Protein AF-A0A1V6QZK0-F1 (afdb_monomer_lite)

Radius of gyration: 21.38 Å; chains: 1; bounding box: 65×69×54 Å

Structure (mmCIF, N/CA/C/O backbone):
data_AF-A0A1V6QZK0-F1
#
_entry.id   AF-A0A1V6QZK0-F1
#
loop_
_atom_site.group_PDB
_atom_site.id
_atom_site.type_symbol
_atom_site.label_atom_id
_atom_site.label_alt_id
_atom_site.label_comp_id
_atom_site.label_asym_id
_atom_site.label_entity_id
_atom_site.label_seq_id
_atom_site.pdbx_PDB_ins_code
_atom_site.Cartn_x
_atom_site.Cartn_y
_atom_site.Cartn_z
_atom_site.occupancy
_atom_site.B_iso_or_equiv
_atom_site.auth_seq_id
_atom_site.auth_comp_id
_atom_site.auth_asym_id
_atom_site.auth_atom_id
_atom_site.pdbx_PDB_model_num
ATOM 1 N N . MET A 1 1 ? 32.097 -56.728 11.655 1.00 42.22 1 MET A N 1
ATOM 2 C CA . MET A 1 1 ? 32.071 -55.629 12.641 1.00 42.22 1 MET A CA 1
ATOM 3 C C . MET A 1 1 ? 31.645 -54.367 11.917 1.00 42.22 1 MET A C 1
ATOM 5 O O . MET A 1 1 ? 32.367 -53.882 11.059 1.00 42.22 1 MET A O 1
ATOM 9 N N . SER A 1 2 ? 30.411 -53.952 12.183 1.00 38.97 2 SER A N 1
ATOM 10 C CA . SER A 1 2 ? 29.722 -52.790 11.616 1.00 38.97 2 SER A CA 1
ATOM 11 C C . SER A 1 2 ? 30.143 -51.494 12.316 1.00 38.97 2 SER A C 1
ATOM 13 O O . SER A 1 2 ? 30.467 -51.553 13.497 1.00 38.97 2 SER A O 1
ATOM 15 N N . ASN A 1 3 ? 30.100 -50.359 11.603 1.00 33.59 3 ASN A N 1
ATOM 16 C CA . ASN A 1 3 ? 29.801 -48.986 12.076 1.00 33.59 3 ASN A CA 1
ATOM 17 C C . ASN A 1 3 ? 30.002 -48.042 10.870 1.00 33.59 3 ASN A C 1
ATOM 19 O O . ASN A 1 3 ? 31.124 -47.876 10.413 1.00 33.59 3 ASN A O 1
ATOM 23 N N . ASN A 1 4 ? 28.990 -47.558 10.145 1.00 39.47 4 ASN A N 1
ATOM 24 C CA . ASN A 1 4 ? 27.862 -46.686 10.502 1.00 39.47 4 ASN A CA 1
ATOM 25 C C . ASN A 1 4 ? 28.303 -45.308 11.046 1.00 39.47 4 ASN A C 1
ATOM 27 O O . ASN A 1 4 ? 28.584 -45.161 12.232 1.00 39.47 4 ASN A O 1
ATOM 31 N N . ARG A 1 5 ? 28.320 -44.287 10.174 1.00 41.34 5 ARG A N 1
ATOM 32 C CA . ARG A 1 5 ? 28.234 -42.863 10.546 1.00 41.34 5 ARG A CA 1
ATOM 33 C C . ARG A 1 5 ? 27.216 -42.162 9.644 1.00 41.34 5 ARG A C 1
ATOM 35 O O . ARG A 1 5 ? 27.503 -41.823 8.502 1.00 41.34 5 ARG A O 1
ATOM 42 N N . ARG A 1 6 ? 26.015 -41.987 10.200 1.00 43.03 6 ARG A N 1
ATOM 43 C CA . ARG A 1 6 ? 25.046 -40.930 9.874 1.00 43.03 6 ARG A CA 1
ATOM 44 C C . ARG A 1 6 ? 25.284 -39.739 10.813 1.00 43.03 6 ARG A C 1
ATOM 46 O O . ARG A 1 6 ? 25.754 -39.942 11.928 1.00 43.03 6 ARG A O 1
ATOM 53 N N . GLY A 1 7 ? 24.840 -38.557 10.388 1.00 34.81 7 GLY A N 1
ATOM 54 C CA . GLY A 1 7 ? 24.692 -37.336 11.196 1.00 34.81 7 GLY A CA 1
ATOM 55 C C . GLY A 1 7 ? 25.379 -36.160 10.496 1.00 34.81 7 GLY A C 1
ATOM 56 O O . GLY A 1 7 ? 26.532 -36.298 10.120 1.00 34.81 7 GLY A O 1
ATOM 57 N N . HIS A 1 8 ? 24.768 -35.011 10.224 1.00 35.50 8 HIS A N 1
ATOM 58 C CA . HIS A 1 8 ? 23.502 -34.434 10.664 1.00 35.50 8 HIS A CA 1
ATOM 59 C C . HIS A 1 8 ? 22.982 -33.499 9.556 1.00 35.50 8 HIS A C 1
ATOM 61 O O . HIS A 1 8 ? 23.737 -32.686 9.036 1.00 35.50 8 HIS A O 1
ATOM 67 N N . ASN A 1 9 ? 21.693 -33.609 9.219 1.00 35.38 9 ASN A N 1
ATOM 68 C CA . ASN A 1 9 ? 20.945 -32.550 8.543 1.00 35.38 9 ASN A CA 1
ATOM 69 C C . ASN A 1 9 ? 20.440 -31.602 9.635 1.00 35.38 9 ASN A C 1
ATOM 71 O O . ASN A 1 9 ? 19.549 -31.974 10.400 1.00 35.38 9 ASN A O 1
ATOM 75 N N . GLU A 1 10 ? 20.998 -30.398 9.715 1.00 34.03 10 GLU A N 1
ATOM 76 C CA . GLU A 1 10 ? 20.413 -29.302 10.486 1.00 34.03 10 GLU A CA 1
ATOM 77 C C . GLU A 1 10 ? 19.275 -28.683 9.669 1.00 34.03 10 GLU A C 1
ATOM 79 O O . GLU A 1 10 ? 19.440 -27.719 8.925 1.00 34.03 10 GLU A O 1
ATOM 84 N N . GLY A 1 11 ? 18.089 -29.281 9.786 1.00 34.50 11 GLY A N 1
ATOM 85 C CA . GLY A 1 11 ? 16.839 -28.609 9.458 1.00 34.50 11 GLY A CA 1
ATOM 86 C C . GLY A 1 11 ? 16.542 -27.582 10.543 1.00 34.50 11 GLY A C 1
ATOM 87 O O . GLY A 1 11 ? 15.866 -27.899 11.517 1.00 34.50 11 GLY A O 1
ATOM 88 N N . GLY A 1 12 ? 17.080 -26.372 10.394 1.00 30.64 12 GLY A N 1
ATOM 89 C CA . GLY A 1 12 ? 16.714 -25.235 11.231 1.00 30.64 12 GLY A CA 1
ATOM 90 C C . GLY A 1 12 ? 15.233 -24.914 11.045 1.00 30.64 12 GLY A C 1
ATOM 91 O O . GLY A 1 12 ? 14.830 -24.354 10.027 1.00 30.64 12 GLY A O 1
ATOM 92 N N . THR A 1 13 ? 14.413 -25.290 12.021 1.00 32.66 13 THR A N 1
ATOM 93 C CA . THR A 1 13 ? 13.029 -24.831 12.148 1.00 32.66 13 THR A CA 1
ATOM 94 C C . THR A 1 13 ? 13.018 -23.313 12.257 1.00 32.66 13 THR A C 1
ATOM 96 O O . THR A 1 13 ? 13.658 -22.738 13.139 1.00 32.66 13 THR A O 1
ATOM 99 N N . VAL A 1 14 ? 12.320 -22.658 11.330 1.00 37.31 14 VAL A N 1
ATOM 100 C CA . VAL A 1 14 ? 12.284 -21.200 11.259 1.00 37.31 14 VAL A CA 1
ATOM 101 C C . VAL A 1 14 ? 11.390 -20.652 12.391 1.00 37.31 14 VAL A C 1
ATOM 103 O O . VAL A 1 14 ? 10.269 -21.140 12.529 1.00 37.31 14 VAL A O 1
ATOM 106 N N . PRO A 1 15 ? 11.815 -19.647 13.186 1.00 37.94 15 PRO A N 1
ATOM 107 C CA . PRO A 1 15 ? 11.135 -19.237 14.431 1.00 37.94 15 PRO A CA 1
ATOM 108 C C . PRO A 1 15 ? 9.719 -18.634 14.313 1.00 37.94 15 PRO A C 1
ATOM 110 O O . PRO A 1 15 ? 9.190 -18.148 15.306 1.00 37.94 15 PRO A O 1
ATOM 113 N N . TRP A 1 16 ? 9.111 -18.585 13.125 1.00 48.72 16 TRP A N 1
ATOM 114 C CA . TRP A 1 16 ? 7.869 -17.839 12.866 1.00 48.72 16 TRP A CA 1
ATOM 115 C C . TRP A 1 16 ? 6.613 -18.702 12.712 1.00 48.72 16 TRP A C 1
ATOM 117 O O . TRP A 1 16 ? 5.530 -18.149 12.534 1.00 48.72 16 TRP A O 1
ATOM 127 N N . ALA A 1 17 ? 6.725 -20.033 12.775 1.00 34.91 17 ALA A N 1
ATOM 128 C CA . ALA A 1 17 ? 5.563 -20.922 12.680 1.00 34.91 17 ALA A CA 1
ATOM 129 C C . ALA A 1 17 ? 4.608 -20.804 13.889 1.00 34.91 17 ALA A C 1
ATOM 131 O O . ALA A 1 17 ? 3.426 -21.109 13.759 1.00 34.91 17 ALA A O 1
ATOM 132 N N . ASP A 1 18 ? 5.090 -20.271 15.015 1.00 37.34 18 ASP A N 1
ATOM 133 C CA . ASP A 1 18 ? 4.369 -20.248 16.288 1.00 37.34 18 ASP A CA 1
ATOM 134 C C . ASP A 1 18 ? 4.098 -18.818 16.772 1.00 37.34 18 ASP A C 1
ATOM 136 O O . ASP A 1 18 ? 4.479 -18.445 17.881 1.00 37.34 18 ASP A O 1
ATOM 140 N N . ASN A 1 19 ? 3.425 -17.990 15.966 1.00 39.50 19 ASN A N 1
ATOM 141 C CA . ASN A 1 19 ? 2.777 -16.788 16.503 1.00 39.50 19 ASN A CA 1
ATOM 142 C C . ASN A 1 19 ? 1.272 -17.066 16.712 1.00 39.50 19 ASN A C 1
ATOM 144 O O . ASN A 1 19 ? 0.461 -16.736 15.843 1.00 39.50 19 ASN A O 1
ATOM 148 N N . PRO A 1 20 ? 0.866 -17.695 17.837 1.00 35.66 20 PRO A N 1
ATOM 149 C CA . PRO A 1 20 ? -0.499 -18.180 18.081 1.00 35.66 20 PRO A CA 1
ATOM 150 C C . PRO A 1 20 ? -1.545 -17.069 18.297 1.00 35.66 20 PRO A C 1
ATOM 152 O O . PRO A 1 20 ? -2.678 -17.349 18.676 1.00 35.66 20 PRO A O 1
ATOM 155 N N . LEU A 1 21 ? -1.195 -15.795 18.091 1.00 40.56 21 LEU A N 1
ATOM 156 C CA . LEU A 1 21 ? -2.037 -14.656 18.469 1.00 40.56 21 LEU A CA 1
ATOM 157 C C . LEU A 1 21 ? -3.035 -14.205 17.396 1.00 40.56 21 LEU A C 1
ATOM 159 O O . LEU A 1 21 ? -3.945 -13.422 17.708 1.00 40.56 21 LEU A O 1
ATOM 163 N N . ARG A 1 22 ? -2.909 -14.680 16.152 1.00 49.03 22 ARG A N 1
ATOM 164 C CA . ARG A 1 22 ? -3.809 -14.267 15.071 1.00 49.03 22 ARG A CA 1
ATOM 165 C C . ARG A 1 22 ? -4.982 -15.220 14.925 1.00 49.03 22 ARG A C 1
ATOM 167 O O . ARG A 1 22 ? -4.803 -16.380 14.578 1.00 49.03 22 ARG A O 1
ATOM 174 N N . ASP A 1 23 ? -6.180 -14.699 15.169 1.00 48.59 23 ASP A N 1
ATOM 175 C CA . ASP A 1 23 ? -7.418 -15.430 14.929 1.00 48.59 23 ASP A CA 1
ATOM 176 C C . ASP A 1 23 ? -7.604 -15.597 13.411 1.00 48.59 23 ASP A C 1
ATOM 178 O O . ASP A 1 23 ? -7.775 -14.586 12.709 1.00 48.59 23 ASP A O 1
ATOM 182 N N . PRO A 1 24 ? -7.564 -16.827 12.865 1.00 43.16 24 PRO A N 1
ATOM 183 C CA . PRO A 1 24 ? -7.714 -17.045 11.428 1.00 43.16 24 PRO A CA 1
ATOM 184 C C . PRO A 1 24 ? -9.068 -16.540 10.898 1.00 43.16 24 PRO A C 1
ATOM 186 O O . PRO A 1 24 ? -9.181 -16.251 9.711 1.00 43.16 24 PRO A O 1
ATOM 189 N N . GLY A 1 25 ? -10.069 -16.356 11.771 1.00 44.50 25 GLY A N 1
ATOM 190 C CA . GLY A 1 25 ? -11.389 -15.821 11.423 1.00 44.50 25 GLY A CA 1
ATOM 191 C C . GLY A 1 25 ? -11.459 -14.313 11.139 1.00 44.50 25 GLY A C 1
ATOM 192 O O . GLY A 1 25 ? -12.492 -13.854 10.663 1.00 44.50 25 GLY A O 1
ATOM 193 N N . THR A 1 26 ? -10.401 -13.536 11.410 1.00 49.78 26 THR A N 1
ATOM 194 C CA . THR A 1 26 ? -10.410 -12.059 11.246 1.00 49.78 26 THR A CA 1
ATOM 195 C C . THR A 1 26 ? -9.555 -11.522 10.095 1.00 49.78 26 THR A C 1
ATOM 197 O O . THR A 1 26 ? -9.623 -10.334 9.792 1.00 49.78 26 THR A O 1
ATOM 200 N N . ALA A 1 27 ? -8.753 -12.358 9.430 1.00 52.25 27 ALA A N 1
ATOM 201 C CA . ALA A 1 27 ? -7.899 -11.895 8.337 1.00 52.25 27 ALA A CA 1
ATOM 202 C C . ALA A 1 27 ? -8.704 -11.742 7.036 1.00 52.25 27 ALA A C 1
ATOM 204 O O . ALA A 1 27 ? -9.397 -12.673 6.620 1.00 52.25 27 ALA A O 1
ATOM 205 N N . LEU A 1 28 ? -8.575 -10.597 6.353 1.00 56.03 28 LEU A N 1
ATOM 206 C CA . LEU A 1 28 ? -9.094 -10.463 4.992 1.00 56.03 28 LEU A CA 1
ATOM 207 C C . LEU A 1 28 ? -8.464 -11.537 4.098 1.00 56.03 28 LEU A C 1
ATOM 209 O O . LEU A 1 28 ? -7.246 -11.727 4.085 1.00 56.03 28 LEU A O 1
ATOM 213 N N . SER A 1 29 ? -9.305 -12.236 3.341 1.00 58.78 29 SER A N 1
ATOM 214 C CA . SER A 1 29 ? -8.856 -13.068 2.232 1.00 58.78 29 SER A CA 1
ATOM 215 C C . SER A 1 29 ? -8.784 -12.211 0.975 1.00 58.78 29 SER A C 1
ATOM 217 O O . SER A 1 29 ? -9.693 -11.434 0.672 1.00 58.78 29 SER A O 1
ATOM 219 N N . PHE A 1 30 ? -7.685 -12.340 0.239 1.00 59.06 30 PHE A N 1
ATOM 220 C CA . PHE A 1 30 ? -7.527 -11.677 -1.047 1.00 59.06 30 PHE A CA 1
ATOM 221 C C . PHE A 1 30 ? -7.641 -12.729 -2.148 1.00 59.06 30 PHE A C 1
ATOM 223 O O . PHE A 1 30 ? -6.972 -13.766 -2.076 1.00 59.06 30 PHE A O 1
ATOM 230 N N . PRO A 1 31 ? -8.458 -12.495 -3.187 1.00 61.91 31 PRO A N 1
ATOM 231 C CA . PRO A 1 31 ? -8.344 -13.253 -4.424 1.00 61.91 31 PRO A CA 1
ATOM 232 C C . PRO A 1 31 ? -6.901 -13.191 -4.932 1.00 61.91 31 PRO A C 1
ATOM 234 O O . PRO A 1 31 ? -6.282 -12.128 -4.886 1.00 61.91 31 PRO A O 1
ATOM 237 N N . VAL A 1 32 ? -6.355 -14.297 -5.447 1.00 62.78 32 VAL A N 1
ATOM 238 C CA . VAL A 1 32 ? -4.973 -14.305 -5.979 1.00 62.78 32 VAL A CA 1
ATOM 239 C C . VAL A 1 32 ? -4.794 -13.299 -7.114 1.00 62.78 32 VAL A C 1
ATOM 241 O O . VAL A 1 32 ? -3.739 -12.681 -7.238 1.00 62.78 32 VAL A O 1
ATOM 244 N N . SER A 1 33 ? -5.857 -13.044 -7.879 1.00 58.59 33 SER A N 1
ATOM 245 C CA . SER A 1 33 ? -5.899 -11.982 -8.886 1.00 58.59 33 SER A CA 1
ATOM 246 C C . SER A 1 33 ? -5.613 -10.589 -8.315 1.00 58.59 33 SER A C 1
ATOM 248 O O . SER A 1 33 ? -5.062 -9.758 -9.023 1.00 58.59 33 SER A O 1
ATOM 250 N N . HIS A 1 34 ? -5.924 -10.334 -7.041 1.00 68.06 34 HIS A N 1
ATOM 251 C CA . HIS A 1 34 ? -5.694 -9.045 -6.380 1.00 68.06 34 HIS A CA 1
ATOM 252 C C . HIS A 1 34 ? -4.279 -8.913 -5.798 1.00 68.06 34 HIS A C 1
ATOM 254 O O . HIS A 1 34 ? -3.886 -7.826 -5.381 1.00 68.06 34 HIS A O 1
ATOM 260 N N . LEU A 1 35 ? -3.489 -9.993 -5.788 1.00 75.62 35 LEU A N 1
ATOM 261 C CA . LEU A 1 35 ? -2.080 -9.948 -5.379 1.00 75.62 35 LEU A CA 1
ATOM 262 C C . LEU A 1 35 ? -1.184 -9.328 -6.456 1.00 75.62 35 LEU A C 1
ATOM 264 O O . LEU A 1 35 ? -0.047 -8.943 -6.182 1.00 75.62 35 LEU A O 1
ATOM 268 N N . ARG A 1 36 ? -1.687 -9.232 -7.690 1.00 82.06 36 ARG A N 1
ATOM 269 C CA . ARG A 1 36 ? -0.995 -8.607 -8.813 1.00 82.06 36 ARG A CA 1
ATOM 270 C C . ARG A 1 36 ? -1.785 -7.400 -9.284 1.00 82.06 36 ARG A C 1
ATOM 272 O O . ARG A 1 36 ? -2.779 -7.523 -9.993 1.00 82.06 36 ARG A O 1
ATOM 279 N N . PHE A 1 37 ? -1.312 -6.224 -8.898 1.00 90.06 37 PHE A N 1
ATOM 280 C CA . PHE A 1 37 ? -1.839 -4.960 -9.386 1.00 90.06 37 PHE A CA 1
ATOM 281 C C . PHE A 1 37 ? -0.763 -4.155 -10.102 1.00 90.06 37 PHE A C 1
ATOM 283 O O . PHE A 1 37 ? 0.426 -4.292 -9.820 1.00 90.06 37 PHE A O 1
ATOM 290 N N . CYS A 1 38 ? -1.188 -3.306 -11.032 1.00 93.00 38 CYS A N 1
ATOM 291 C CA . CYS A 1 38 ? -0.314 -2.329 -11.661 1.00 93.00 38 CYS A CA 1
ATOM 292 C C . CYS A 1 38 ? -0.361 -0.997 -10.898 1.00 93.00 38 CYS A C 1
ATOM 294 O O . CYS A 1 38 ? -1.319 -0.695 -10.179 1.00 93.00 38 CYS A O 1
ATOM 296 N N . LEU A 1 39 ? 0.670 -0.176 -11.084 1.00 94.94 39 LEU A N 1
ATOM 297 C CA . LEU A 1 39 ? 0.772 1.139 -10.463 1.00 94.94 39 LEU A CA 1
ATOM 298 C C . LEU A 1 39 ? -0.362 2.077 -10.919 1.00 94.94 39 LEU A C 1
ATOM 300 O O . LEU A 1 39 ? -0.887 2.845 -10.114 1.00 94.94 39 LEU A O 1
ATOM 304 N N . THR A 1 40 ? -0.786 1.977 -12.184 1.00 94.94 40 THR A N 1
ATOM 305 C CA . THR A 1 40 ? -1.913 2.756 -12.725 1.00 94.94 40 THR A CA 1
ATOM 306 C C . THR A 1 40 ? -3.206 2.475 -11.952 1.00 94.94 40 THR A C 1
ATOM 308 O O . THR A 1 40 ? -3.873 3.411 -11.519 1.00 94.94 40 THR A O 1
ATOM 311 N N . CYS A 1 41 ? -3.531 1.202 -11.697 1.00 95.00 41 CYS A N 1
ATOM 312 C CA . CYS A 1 41 ? -4.719 0.817 -10.933 1.00 95.00 41 CYS A CA 1
ATOM 313 C C . CYS A 1 41 ? -4.668 1.312 -9.488 1.00 95.00 41 CYS A C 1
ATOM 315 O O . CYS A 1 41 ? -5.694 1.760 -8.985 1.00 95.00 41 CYS A O 1
ATOM 317 N N . VAL A 1 42 ? -3.503 1.283 -8.827 1.00 95.19 42 VAL A N 1
ATOM 318 C CA . VAL A 1 42 ? -3.357 1.841 -7.469 1.00 95.19 42 VAL A CA 1
ATOM 319 C C . VAL A 1 42 ? -3.730 3.320 -7.468 1.00 95.19 42 VAL A C 1
ATOM 321 O O . VAL A 1 42 ? -4.592 3.726 -6.693 1.00 95.19 42 VAL A O 1
ATOM 324 N N . LYS A 1 43 ? -3.154 4.111 -8.381 1.00 96.19 43 LYS A N 1
ATOM 325 C CA . LYS A 1 43 ? -3.442 5.547 -8.500 1.00 96.19 43 LYS A CA 1
ATOM 326 C C . LYS A 1 43 ? -4.918 5.823 -8.766 1.00 96.19 43 LYS A C 1
ATOM 328 O O . LYS A 1 43 ? -5.515 6.646 -8.077 1.00 96.19 43 LYS A O 1
ATOM 333 N N . THR A 1 44 ? -5.520 5.109 -9.715 1.00 95.25 44 THR A N 1
ATOM 334 C CA . THR A 1 44 ? -6.948 5.257 -10.022 1.00 95.25 44 THR A CA 1
ATOM 335 C C . THR A 1 44 ? -7.817 4.890 -8.820 1.00 95.25 44 THR A C 1
ATOM 337 O O . THR A 1 44 ? -8.735 5.638 -8.488 1.00 95.25 44 THR A O 1
ATOM 340 N N . CYS A 1 45 ? -7.507 3.791 -8.122 1.00 94.31 45 CYS A N 1
ATOM 341 C CA . CYS A 1 45 ? -8.232 3.392 -6.916 1.00 94.31 45 CYS A CA 1
ATOM 342 C C . CYS A 1 45 ? -8.136 4.464 -5.826 1.00 94.31 45 CYS A C 1
ATOM 344 O O . CYS A 1 45 ? -9.158 4.770 -5.222 1.00 94.31 45 CYS A O 1
ATOM 346 N N . ILE A 1 46 ? -6.955 5.060 -5.595 1.00 94.50 46 ILE A N 1
ATOM 347 C CA . ILE A 1 46 ? -6.785 6.153 -4.621 1.00 94.50 46 ILE A CA 1
ATOM 348 C C . ILE A 1 46 ? -7.699 7.323 -4.982 1.00 94.50 46 ILE A C 1
ATOM 350 O O . ILE A 1 46 ? -8.470 7.757 -4.138 1.00 94.50 46 ILE A O 1
ATOM 354 N N . VAL A 1 47 ? -7.657 7.811 -6.228 1.00 93.81 47 VAL A N 1
ATOM 355 C CA . VAL A 1 47 ? -8.466 8.971 -6.646 1.00 93.81 47 VAL A CA 1
ATOM 3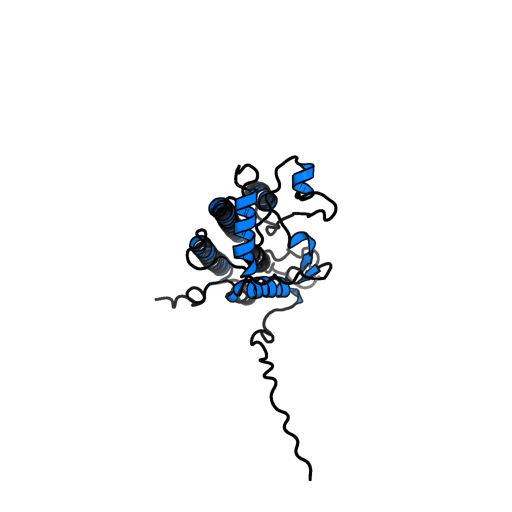56 C C . VAL A 1 47 ? -9.956 8.696 -6.445 1.00 93.81 47 VAL A C 1
ATOM 358 O O . VAL A 1 47 ? -10.640 9.487 -5.799 1.00 93.81 47 VAL A O 1
ATOM 361 N N . MET A 1 48 ? -10.447 7.558 -6.942 1.00 91.12 48 MET A N 1
ATOM 362 C CA . MET A 1 48 ? -11.859 7.183 -6.821 1.00 91.12 48 MET A CA 1
ATOM 363 C C . MET A 1 48 ? -12.284 7.007 -5.361 1.00 91.12 48 MET A C 1
ATOM 365 O O . MET A 1 48 ? -13.382 7.404 -4.975 1.00 91.12 48 MET A O 1
ATOM 369 N N . TRP A 1 49 ? -11.430 6.399 -4.539 1.00 90.75 49 TRP A N 1
ATOM 370 C CA . TRP A 1 49 ? -11.731 6.147 -3.136 1.00 90.75 49 TRP A CA 1
ATOM 371 C C . TRP A 1 49 ? -11.706 7.427 -2.302 1.00 90.75 49 TRP A C 1
ATOM 373 O O . TRP A 1 49 ? -12.622 7.641 -1.518 1.00 90.75 49 TRP A O 1
ATOM 383 N N . THR A 1 50 ? -10.731 8.309 -2.520 1.00 88.94 50 THR A N 1
ATOM 384 C CA . THR A 1 50 ? -10.654 9.616 -1.859 1.00 88.94 50 THR A CA 1
ATOM 385 C C . THR A 1 50 ? -11.849 10.497 -2.223 1.00 88.94 50 THR A C 1
ATOM 387 O O . THR A 1 50 ? -12.455 11.088 -1.334 1.00 88.94 50 THR A O 1
ATOM 390 N N . GLN A 1 51 ? -12.250 10.535 -3.501 1.00 89.12 51 GLN A N 1
ATOM 391 C CA . GLN A 1 51 ? -13.455 11.257 -3.934 1.00 89.12 51 GLN A CA 1
ATOM 392 C C . GLN A 1 51 ? -14.703 10.752 -3.200 1.00 89.12 51 GLN A C 1
ATOM 394 O O . GLN A 1 51 ? -15.406 11.531 -2.561 1.00 89.12 51 GLN A O 1
ATOM 399 N N . ARG A 1 52 ? -14.928 9.431 -3.194 1.00 84.31 52 ARG A N 1
ATOM 400 C CA . ARG A 1 52 ? -16.061 8.827 -2.475 1.00 84.31 52 ARG A CA 1
ATOM 401 C C . ARG A 1 52 ? -15.994 9.045 -0.967 1.00 84.31 52 ARG A C 1
ATOM 403 O O . ARG A 1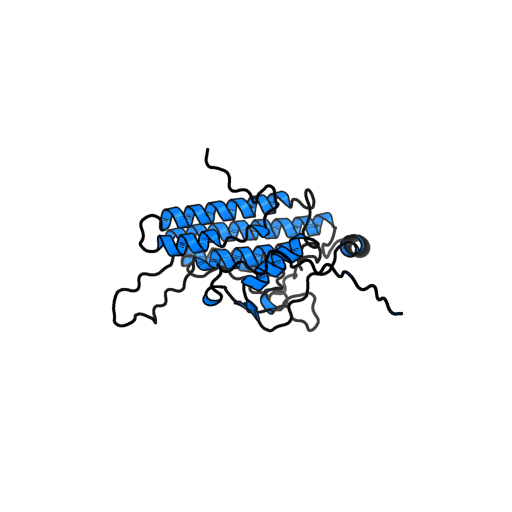 52 ? -17.039 9.211 -0.349 1.00 84.31 52 ARG A O 1
ATOM 410 N N . GLY A 1 53 ? -14.796 9.005 -0.386 1.00 81.19 53 GLY A N 1
ATOM 411 C CA . GLY A 1 53 ? -14.561 9.175 1.045 1.00 81.19 53 GLY A CA 1
ATOM 412 C C . GLY A 1 53 ? -14.924 10.573 1.537 1.00 81.19 53 GLY A C 1
ATOM 413 O O . GLY A 1 53 ? -15.546 10.692 2.589 1.00 81.19 53 GLY A O 1
ATOM 414 N N . TYR A 1 54 ? -14.625 11.613 0.755 1.00 78.12 54 TYR A N 1
ATOM 415 C CA . TYR A 1 54 ? -15.043 12.982 1.075 1.00 78.12 54 TYR A CA 1
ATOM 416 C C . TYR A 1 54 ? -16.549 13.207 0.908 1.00 78.12 54 TYR A C 1
ATOM 418 O O . TYR A 1 54 ? -17.129 14.006 1.636 1.00 78.12 54 TYR A O 1
ATOM 426 N N . GLU A 1 55 ? -17.193 12.489 -0.013 1.00 75.00 55 GLU A N 1
ATOM 427 C CA . GLU A 1 55 ? -18.638 12.601 -0.243 1.00 75.00 55 GLU A CA 1
ATOM 428 C C . GLU A 1 55 ? -19.472 11.804 0.771 1.00 75.00 55 GLU A C 1
ATOM 430 O O . GLU A 1 55 ? -20.511 12.276 1.224 1.00 75.00 55 GLU A O 1
ATOM 435 N N . ASN A 1 56 ? -19.033 10.593 1.127 1.00 72.44 56 ASN A N 1
ATOM 436 C CA . ASN A 1 56 ? -19.857 9.613 1.846 1.00 72.44 56 ASN A CA 1
ATOM 437 C C . ASN A 1 56 ? -19.257 9.163 3.187 1.00 72.44 56 ASN A C 1
ATOM 439 O O . ASN A 1 56 ? -19.819 8.292 3.850 1.00 72.44 56 ASN A O 1
ATOM 443 N N . GLY A 1 57 ? -18.111 9.722 3.585 1.00 68.88 57 GLY A N 1
ATOM 444 C CA . GLY A 1 57 ? -17.272 9.165 4.640 1.00 68.88 57 GLY A CA 1
ATOM 445 C C . GLY A 1 57 ? -16.529 7.927 4.135 1.00 68.88 57 GLY A C 1
ATOM 446 O O . GLY A 1 57 ? -17.014 7.175 3.288 1.00 68.88 57 GLY A O 1
ATOM 447 N N . PHE A 1 58 ? -15.325 7.680 4.641 1.00 83.56 58 PHE A N 1
ATOM 448 C CA . PHE A 1 58 ? -14.547 6.481 4.320 1.00 83.56 58 PHE A CA 1
ATOM 449 C C . PHE A 1 58 ? -15.170 5.235 4.979 1.00 83.56 58 PHE A C 1
ATOM 451 O O . PHE A 1 58 ? -14.557 4.602 5.826 1.00 83.56 58 PHE A O 1
ATOM 458 N N . LEU A 1 59 ? -16.409 4.879 4.628 1.00 82.75 59 LEU A N 1
ATOM 459 C CA . LEU A 1 59 ? -17.200 3.825 5.280 1.00 82.75 59 LEU A CA 1
ATOM 460 C C . LEU A 1 59 ? -16.779 2.407 4.877 1.00 82.75 59 LEU A C 1
ATOM 462 O O . LEU A 1 59 ? -17.175 1.435 5.512 1.00 82.75 59 LEU A O 1
ATOM 466 N N . SER A 1 60 ? -15.970 2.277 3.827 1.00 85.31 60 SER A N 1
ATOM 467 C CA . SER A 1 60 ? -15.444 0.997 3.354 1.00 85.31 60 SER A CA 1
ATOM 468 C C . SER A 1 60 ? -13.918 1.020 3.279 1.00 85.31 60 SER A C 1
ATOM 470 O O . SER A 1 60 ? -13.360 2.026 2.817 1.00 85.31 60 SER A O 1
ATOM 472 N N . PRO A 1 61 ? -13.243 -0.089 3.635 1.00 87.81 61 PRO A N 1
ATOM 473 C CA . PRO A 1 61 ? -11.792 -0.159 3.588 1.00 87.81 61 PRO A CA 1
ATOM 474 C C . PRO A 1 61 ? -11.297 -0.015 2.148 1.00 87.81 61 PRO A C 1
ATOM 476 O O . PRO A 1 61 ? -11.943 -0.480 1.203 1.00 87.81 61 PRO A O 1
ATOM 479 N N . PHE A 1 62 ? -10.131 0.610 1.986 1.00 90.88 62 PHE A N 1
ATOM 480 C CA . PHE A 1 62 ? -9.479 0.735 0.688 1.00 90.88 62 PHE A CA 1
ATOM 481 C C . PHE A 1 62 ? -9.151 -0.642 0.106 1.00 90.88 62 PHE A C 1
ATOM 483 O O . PHE A 1 62 ? -8.632 -1.522 0.797 1.00 90.88 62 PHE A O 1
ATOM 490 N N . LYS A 1 63 ? -9.426 -0.823 -1.186 1.00 89.31 63 LYS A N 1
ATOM 491 C CA . LYS A 1 63 ? -9.089 -2.037 -1.931 1.00 89.31 63 LYS A CA 1
ATOM 492 C C . LYS A 1 63 ? -8.537 -1.647 -3.290 1.00 89.31 63 LYS A C 1
ATOM 494 O O . LYS A 1 63 ? -9.155 -0.863 -4.005 1.00 89.31 63 LYS A O 1
ATOM 499 N N . VAL A 1 64 ? -7.405 -2.238 -3.658 1.00 89.12 64 VAL A N 1
ATOM 500 C CA . VAL A 1 64 ? -6.884 -2.128 -5.020 1.00 89.12 64 VAL A CA 1
ATOM 501 C C . VAL A 1 64 ? -7.618 -3.143 -5.887 1.00 89.12 64 VAL 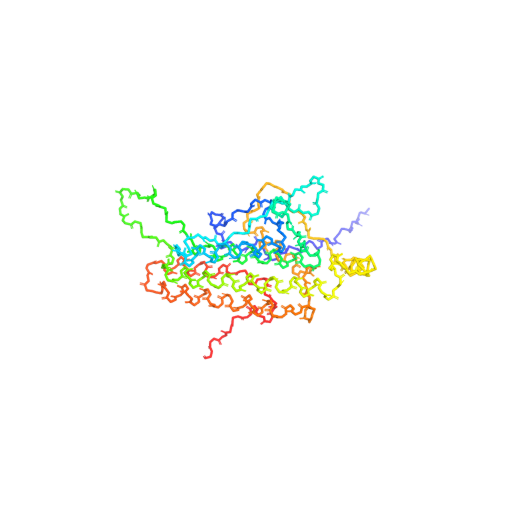A C 1
ATOM 503 O O . VAL A 1 64 ? -7.501 -4.349 -5.674 1.00 89.12 64 VAL A O 1
ATOM 506 N N . THR A 1 65 ? -8.381 -2.657 -6.860 1.00 87.25 65 THR A N 1
ATOM 507 C CA . THR A 1 65 ? -8.998 -3.492 -7.891 1.00 87.25 65 THR A CA 1
ATOM 508 C C . THR A 1 65 ? -8.124 -3.455 -9.134 1.00 87.25 65 THR A C 1
ATOM 510 O O . THR A 1 65 ? -7.949 -2.405 -9.751 1.00 87.25 65 THR A O 1
ATOM 513 N N . CYS A 1 66 ? -7.534 -4.597 -9.466 1.00 88.56 66 CYS A N 1
ATOM 514 C CA . CYS A 1 66 ? -6.787 -4.793 -10.697 1.00 88.56 66 CYS A CA 1
ATOM 515 C C . CYS A 1 66 ? -6.924 -6.255 -11.102 1.00 88.56 66 CYS A C 1
ATOM 517 O O . CYS A 1 66 ? -6.592 -7.147 -10.324 1.00 88.56 66 CYS A O 1
ATOM 519 N N . ILE A 1 67 ? -7.406 -6.501 -12.315 1.00 85.12 67 ILE A N 1
ATOM 520 C CA . ILE A 1 67 ? -7.523 -7.855 -12.858 1.00 85.12 67 ILE A CA 1
ATOM 521 C C . ILE A 1 67 ? -6.475 -8.010 -13.954 1.00 85.12 67 ILE A C 1
ATOM 523 O O . ILE A 1 67 ? -6.650 -7.499 -15.061 1.00 85.12 67 ILE A O 1
ATOM 527 N N . GLN A 1 68 ? -5.368 -8.693 -13.651 1.00 77.06 68 GLN A N 1
ATOM 528 C CA . GLN A 1 68 ? -4.427 -9.100 -14.694 1.00 77.06 68 GLN A CA 1
ATOM 529 C C . GLN A 1 68 ? -5.080 -10.161 -15.582 1.00 77.06 68 GLN A C 1
ATOM 531 O O . GLN A 1 68 ? -5.557 -11.183 -15.088 1.00 77.06 68 GLN A O 1
ATOM 536 N N . ASP A 1 69 ? -5.106 -9.905 -16.888 1.00 69.44 69 ASP A N 1
ATOM 537 C CA . ASP A 1 69 ? -5.517 -10.895 -17.872 1.00 69.44 69 ASP A CA 1
ATOM 538 C C . ASP A 1 69 ? -4.279 -11.706 -18.272 1.00 69.44 69 ASP A C 1
ATOM 540 O O . ASP A 1 69 ? -3.297 -11.151 -18.763 1.00 69.44 69 ASP A O 1
ATOM 544 N N . SER A 1 70 ? -4.284 -13.014 -18.014 1.00 57.28 70 SER A N 1
ATOM 545 C CA . SER A 1 70 ? -3.157 -13.897 -18.338 1.00 57.28 70 SER A CA 1
ATOM 546 C C . SER A 1 70 ? -3.028 -14.182 -19.841 1.00 57.28 70 SER A C 1
ATOM 548 O O . SER A 1 70 ? -2.095 -14.877 -20.240 1.00 57.28 70 SER A O 1
ATOM 550 N N . GLY A 1 71 ? -3.963 -13.684 -20.662 1.00 55.78 71 GLY A N 1
ATOM 551 C CA . GLY A 1 71 ? -4.151 -14.103 -22.048 1.00 55.78 71 GLY A CA 1
ATOM 552 C C . GLY A 1 71 ? -3.193 -13.523 -23.092 1.00 55.78 71 GLY A C 1
ATOM 553 O O . GLY A 1 71 ? -2.755 -14.282 -23.952 1.00 55.78 71 GLY A O 1
ATOM 554 N N . SER A 1 72 ? -2.861 -12.223 -23.086 1.00 51.97 72 SER A N 1
ATOM 555 C CA . SER A 1 72 ? -2.032 -11.675 -24.188 1.00 51.97 72 SER A CA 1
ATOM 556 C C . SER A 1 72 ? -1.489 -10.253 -24.047 1.00 51.97 72 SER A C 1
ATOM 558 O O . SER A 1 72 ? -0.656 -9.865 -24.865 1.00 51.97 72 SER A O 1
ATOM 560 N N . ASN A 1 73 ? -1.929 -9.454 -23.072 1.00 57.16 73 ASN A N 1
ATOM 561 C CA . ASN A 1 73 ? -1.554 -8.042 -23.008 1.00 57.16 73 ASN A CA 1
ATOM 562 C C . ASN A 1 73 ? -0.741 -7.766 -21.744 1.00 57.16 73 ASN A C 1
ATOM 564 O O . ASN A 1 73 ? -1.084 -8.216 -20.658 1.00 57.16 73 ASN A O 1
ATOM 568 N N . ASN A 1 74 ? 0.306 -6.949 -21.876 1.00 69.38 74 ASN A N 1
ATOM 569 C CA . ASN A 1 74 ? 1.030 -6.375 -20.733 1.00 69.38 74 ASN A CA 1
ATOM 570 C C . ASN A 1 74 ? 0.138 -5.459 -19.866 1.00 69.38 74 ASN A C 1
ATOM 572 O O . ASN A 1 74 ? 0.612 -4.898 -18.877 1.00 69.38 74 ASN A O 1
ATOM 576 N N . ASP A 1 75 ? -1.134 -5.302 -20.239 1.00 82.81 75 ASP A N 1
ATOM 577 C CA . ASP A 1 75 ? -2.115 -4.458 -19.589 1.00 82.81 75 ASP A CA 1
ATOM 578 C C . ASP A 1 75 ? -3.114 -5.297 -18.793 1.00 82.81 75 ASP A C 1
ATOM 580 O O . ASP A 1 75 ? -3.601 -6.332 -19.249 1.00 82.81 75 ASP A O 1
ATOM 584 N N . CYS A 1 76 ? -3.461 -4.824 -17.597 1.00 89.06 76 CYS A N 1
ATOM 585 C CA . CYS A 1 76 ? -4.605 -5.362 -16.876 1.00 89.06 76 CYS A CA 1
ATOM 586 C C . CYS A 1 76 ? -5.916 -4.995 -17.590 1.00 89.06 76 CYS A C 1
ATOM 588 O O . CYS A 1 76 ? -5.978 -4.025 -18.352 1.00 89.06 76 CYS A O 1
ATOM 590 N N . ARG A 1 77 ? -6.981 -5.749 -17.299 1.00 87.75 77 ARG A N 1
ATOM 591 C CA . ARG A 1 77 ? -8.313 -5.563 -17.892 1.00 87.75 77 ARG A CA 1
ATOM 592 C C . ARG A 1 77 ? -8.813 -4.125 -17.764 1.00 87.75 77 ARG A C 1
ATOM 594 O O . ARG A 1 77 ? -9.349 -3.581 -18.723 1.00 87.75 77 ARG A O 1
ATOM 601 N N . ASP A 1 78 ? -8.603 -3.512 -16.602 1.00 88.50 78 ASP A N 1
ATOM 602 C CA . ASP A 1 78 ? -9.095 -2.163 -16.313 1.00 88.50 78 ASP A CA 1
ATOM 603 C C . ASP A 1 78 ? -8.335 -1.099 -17.120 1.00 88.50 78 ASP A C 1
ATOM 605 O O . ASP A 1 78 ? -8.946 -0.186 -17.683 1.00 88.50 78 ASP A O 1
ATOM 609 N N . CYS A 1 79 ? -7.009 -1.238 -17.243 1.00 91.31 79 CYS A N 1
ATOM 610 C CA . CYS A 1 79 ? -6.192 -0.343 -18.063 1.00 91.31 79 CYS A CA 1
ATOM 611 C C . CYS A 1 79 ? -6.521 -0.484 -19.550 1.00 91.31 79 CYS A C 1
ATOM 613 O O . CYS A 1 79 ? -6.716 0.527 -20.225 1.00 91.31 79 CYS A O 1
ATOM 615 N N . ALA A 1 80 ? -6.652 -1.723 -20.033 1.00 89.38 80 ALA A N 1
ATOM 616 C CA . ALA A 1 80 ? -7.025 -2.007 -21.412 1.00 89.38 80 ALA A CA 1
ATOM 617 C C . ALA A 1 80 ? -8.412 -1.435 -21.749 1.00 89.38 80 ALA A C 1
ATOM 619 O O . ALA A 1 80 ? -8.564 -0.741 -22.752 1.00 89.38 80 ALA A O 1
ATOM 620 N N . GLY A 1 81 ? -9.409 -1.656 -20.883 1.00 88.19 81 GLY A N 1
ATOM 621 C CA . GLY A 1 81 ? -10.767 -1.137 -21.070 1.00 88.19 81 GLY A CA 1
ATOM 622 C C . GLY A 1 81 ? -10.855 0.390 -21.032 1.00 88.19 81 GLY A C 1
ATOM 623 O O . GLY A 1 81 ? -11.700 0.969 -21.708 1.00 88.19 81 GLY A O 1
ATOM 624 N N . SER A 1 82 ? -9.962 1.048 -20.289 1.00 88.44 82 SER A N 1
ATOM 625 C CA . SER A 1 82 ? -9.920 2.513 -20.186 1.00 88.44 82 SER A CA 1
ATOM 626 C C . SER A 1 82 ? -9.001 3.177 -21.220 1.00 88.44 82 SER A C 1
ATOM 628 O O . SER A 1 82 ? -8.893 4.401 -21.232 1.00 88.44 82 SER A O 1
ATOM 630 N N . GLY A 1 83 ? -8.299 2.400 -22.054 1.00 88.25 83 GLY A N 1
ATOM 631 C CA . GLY A 1 83 ? -7.322 2.924 -23.014 1.00 88.25 83 GLY A CA 1
ATOM 632 C C . GLY A 1 83 ? -6.132 3.649 -22.369 1.00 88.25 83 GLY A C 1
ATOM 633 O O . GLY A 1 83 ? -5.538 4.524 -22.996 1.00 88.25 83 GLY A O 1
ATOM 634 N N . VAL A 1 84 ? -5.788 3.324 -21.116 1.00 90.06 84 VAL A N 1
ATOM 635 C CA . VAL A 1 84 ? -4.672 3.947 -20.380 1.00 90.06 84 VAL A CA 1
ATOM 636 C C . VAL A 1 84 ? -3.478 3.003 -20.291 1.00 90.06 84 VAL A C 1
ATOM 638 O O . VAL A 1 84 ? -3.639 1.790 -20.169 1.00 90.06 84 VAL A O 1
ATOM 641 N N . ALA A 1 85 ? -2.263 3.557 -20.295 1.00 89.69 85 ALA A N 1
ATOM 642 C CA . ALA A 1 85 ? -1.044 2.761 -20.184 1.00 89.69 85 ALA A CA 1
ATOM 643 C C . ALA A 1 85 ? -0.972 2.023 -18.833 1.00 89.69 85 ALA A C 1
ATOM 645 O O . ALA A 1 85 ? -1.057 2.636 -17.760 1.00 89.69 85 ALA A O 1
ATOM 646 N N . CYS A 1 86 ? -0.774 0.705 -18.880 1.00 90.81 86 CYS A N 1
ATOM 647 C CA . CYS A 1 86 ? -0.611 -0.109 -17.685 1.00 90.81 86 CYS A CA 1
ATOM 648 C C . CYS A 1 86 ? 0.850 -0.096 -17.224 1.00 90.81 86 CYS A C 1
ATOM 650 O O . CYS A 1 86 ? 1.731 -0.673 -17.861 1.00 90.81 86 CYS A O 1
ATOM 652 N N . VAL A 1 87 ? 1.126 0.561 -16.097 1.00 92.31 87 VAL A N 1
ATOM 653 C CA . VAL A 1 87 ? 2.479 0.600 -15.533 1.00 92.31 87 VAL A CA 1
ATOM 654 C C . VAL A 1 87 ? 2.660 -0.575 -14.579 1.00 92.31 87 VAL A C 1
ATOM 656 O O . VAL A 1 87 ? 2.189 -0.543 -13.440 1.00 92.31 87 VAL A O 1
ATOM 659 N N . GLN A 1 88 ? 3.322 -1.632 -15.048 1.00 90.62 88 GLN A N 1
ATOM 660 C CA . GLN A 1 88 ? 3.633 -2.798 -14.220 1.00 90.62 88 GLN A CA 1
ATOM 661 C C . GLN A 1 88 ? 4.627 -2.435 -13.111 1.00 90.62 88 GLN A C 1
ATOM 663 O O . GLN A 1 88 ? 5.559 -1.659 -13.323 1.00 90.62 88 GLN A O 1
ATOM 668 N N . ILE A 1 89 ? 4.433 -3.016 -11.927 1.00 90.31 89 ILE A N 1
ATOM 669 C CA . ILE A 1 89 ? 5.409 -2.925 -10.838 1.00 90.31 89 ILE A CA 1
ATOM 670 C C . ILE A 1 89 ? 6.616 -3.790 -11.231 1.00 90.31 89 ILE A C 1
ATOM 672 O O . ILE A 1 89 ? 6.418 -4.979 -11.491 1.00 90.31 89 ILE A O 1
ATOM 676 N N . PRO A 1 90 ? 7.842 -3.239 -11.283 1.00 88.62 90 PRO A N 1
ATOM 677 C CA . PRO A 1 90 ? 9.019 -4.015 -11.659 1.00 88.62 90 PRO A CA 1
ATOM 678 C C . PRO A 1 90 ? 9.285 -5.178 -10.698 1.00 88.62 90 PRO A C 1
ATOM 680 O O . PRO A 1 90 ? 9.073 -5.054 -9.492 1.00 88.62 90 PRO A O 1
ATOM 683 N N . GLU A 1 91 ? 9.810 -6.285 -11.228 1.00 83.88 91 GLU A N 1
ATOM 684 C CA . GLU A 1 91 ? 10.089 -7.515 -10.466 1.00 83.88 91 GLU A CA 1
ATOM 685 C C . GLU A 1 91 ? 10.968 -7.263 -9.227 1.00 83.88 91 GLU A C 1
ATOM 687 O O . GLU A 1 91 ? 10.747 -7.839 -8.164 1.00 83.88 91 GLU A O 1
ATOM 692 N N . GLY A 1 92 ? 11.929 -6.340 -9.324 1.00 83.06 92 GLY A N 1
ATOM 693 C CA . GLY A 1 92 ? 12.817 -5.962 -8.223 1.00 83.06 92 GLY A CA 1
ATOM 694 C C . GLY A 1 92 ? 12.147 -5.177 -7.092 1.00 83.06 92 GLY A C 1
ATOM 695 O O . GLY A 1 92 ? 12.788 -4.975 -6.064 1.00 83.06 92 GLY A O 1
ATOM 696 N N . ALA A 1 93 ? 10.889 -4.762 -7.262 1.00 87.56 93 ALA A N 1
ATOM 697 C CA . ALA A 1 93 ? 10.080 -4.059 -6.267 1.00 87.56 93 ALA A CA 1
ATOM 698 C C . ALA A 1 93 ? 8.815 -4.845 -5.856 1.00 87.56 93 ALA A C 1
ATOM 700 O O . ALA A 1 93 ? 7.964 -4.327 -5.129 1.00 87.56 93 ALA A O 1
ATOM 701 N N . GLU A 1 94 ? 8.688 -6.108 -6.283 1.00 84.56 94 GLU A N 1
ATOM 702 C CA . GLU A 1 94 ? 7.585 -7.015 -5.924 1.00 84.56 94 GLU A CA 1
ATOM 703 C C . GLU A 1 94 ? 7.399 -7.145 -4.410 1.00 84.56 94 GLU A C 1
ATOM 705 O O . GLU A 1 94 ? 6.268 -7.189 -3.928 1.00 84.56 94 GLU A O 1
ATOM 710 N N . GLY A 1 95 ? 8.491 -7.141 -3.637 1.00 85.25 95 GLY A N 1
ATOM 711 C CA . GLY A 1 95 ? 8.406 -7.234 -2.182 1.00 85.25 95 GLY A CA 1
ATOM 712 C C . GLY A 1 95 ? 7.577 -6.114 -1.558 1.00 85.25 95 GLY A C 1
ATOM 713 O O . GLY A 1 95 ? 6.704 -6.378 -0.732 1.00 85.25 95 GLY A O 1
ATOM 714 N N . HIS A 1 96 ? 7.762 -4.880 -2.030 1.00 89.12 96 HIS A N 1
ATOM 715 C CA . HIS A 1 96 ? 7.020 -3.716 -1.540 1.00 89.12 96 HIS A CA 1
ATOM 716 C C . HIS A 1 96 ? 5.523 -3.789 -1.862 1.00 89.12 96 HIS A C 1
ATOM 718 O O . HIS A 1 96 ? 4.700 -3.246 -1.125 1.00 89.12 96 HIS A O 1
ATOM 724 N N . ARG A 1 97 ? 5.134 -4.507 -2.924 1.00 90.12 97 ARG A N 1
ATOM 725 C CA . ARG A 1 97 ? 3.720 -4.764 -3.224 1.00 90.12 97 ARG A CA 1
ATOM 726 C C . ARG A 1 97 ? 3.059 -5.578 -2.115 1.00 90.12 97 ARG A C 1
ATOM 728 O O . ARG A 1 97 ? 1.971 -5.233 -1.659 1.00 90.12 97 ARG A O 1
ATOM 735 N N . PHE A 1 98 ? 3.713 -6.655 -1.684 1.00 87.38 98 PHE A N 1
ATOM 736 C CA . PHE A 1 98 ? 3.201 -7.507 -0.612 1.00 87.38 98 PHE A CA 1
ATOM 737 C C . PHE A 1 98 ? 3.204 -6.783 0.734 1.00 87.38 98 PHE A C 1
ATOM 739 O O . PHE A 1 98 ? 2.281 -6.974 1.521 1.00 87.38 98 PHE A O 1
ATOM 746 N N . GLU A 1 99 ? 4.183 -5.908 0.977 1.00 90.44 99 GLU A N 1
ATOM 747 C CA . GLU A 1 99 ? 4.165 -5.031 2.150 1.00 90.44 99 GLU A CA 1
ATOM 748 C C . GLU A 1 99 ? 2.936 -4.125 2.164 1.00 90.44 99 GLU A C 1
ATOM 750 O O . GLU A 1 99 ? 2.227 -4.086 3.169 1.00 90.44 99 GLU A O 1
ATOM 755 N N . LEU A 1 100 ? 2.643 -3.444 1.049 1.00 93.56 100 LEU A N 1
ATOM 756 C CA . LEU A 1 100 ? 1.450 -2.607 0.948 1.00 93.56 100 LEU A CA 1
ATOM 757 C C . LEU A 1 100 ? 0.183 -3.429 1.224 1.00 93.56 100 LEU A C 1
ATOM 759 O O . LEU A 1 100 ? -0.653 -3.007 2.016 1.00 93.56 100 LEU A O 1
ATOM 763 N N . LEU A 1 101 ? 0.050 -4.618 0.628 1.00 90.31 101 LEU A N 1
ATOM 764 C CA . LEU A 1 101 ? -1.106 -5.493 0.858 1.00 90.31 101 LEU A CA 1
ATOM 765 C C . LEU A 1 101 ? -1.248 -5.919 2.324 1.00 90.31 101 LEU A C 1
ATOM 767 O O . LEU A 1 101 ? -2.360 -5.922 2.848 1.00 90.31 101 LEU A O 1
ATOM 771 N N . ALA A 1 102 ? -0.145 -6.245 2.999 1.00 88.75 102 ALA A N 1
ATOM 772 C CA . ALA A 1 102 ? -0.156 -6.591 4.417 1.00 88.75 102 ALA A CA 1
ATOM 773 C C . ALA A 1 102 ? -0.585 -5.402 5.294 1.00 88.75 102 ALA A C 1
ATOM 775 O O . ALA A 1 102 ? -1.419 -5.562 6.186 1.00 88.75 102 ALA A O 1
ATOM 776 N N . LEU A 1 103 ? -0.082 -4.197 5.008 1.00 93.06 103 LEU A N 1
ATOM 777 C CA . LEU A 1 103 ? -0.459 -2.972 5.723 1.00 93.06 103 LEU A CA 1
ATOM 778 C C . LEU A 1 103 ? -1.938 -2.614 5.508 1.00 93.06 103 LEU A C 1
ATOM 780 O O . LEU A 1 103 ? -2.634 -2.277 6.467 1.00 93.06 103 LEU A O 1
ATOM 784 N N . LEU A 1 104 ? -2.435 -2.750 4.274 1.00 92.31 104 LEU A N 1
ATOM 785 C CA . LEU A 1 104 ? -3.852 -2.571 3.945 1.00 92.31 104 LEU A CA 1
ATOM 786 C C . LEU A 1 104 ? -4.734 -3.628 4.625 1.00 92.31 104 LEU A C 1
ATOM 788 O O . LEU A 1 104 ? -5.807 -3.309 5.134 1.00 92.31 104 LEU A O 1
ATOM 792 N N . SER A 1 105 ? -4.275 -4.880 4.689 1.00 87.25 105 SER A N 1
ATOM 793 C CA . SER A 1 105 ? -4.970 -5.939 5.424 1.00 87.25 105 SER A CA 1
ATOM 794 C C . SER A 1 105 ? -5.038 -5.634 6.919 1.00 87.25 105 SER A C 1
ATOM 796 O O . SER A 1 105 ? -6.089 -5.827 7.524 1.00 87.25 105 SER A O 1
ATOM 798 N N . TRP A 1 106 ? -3.953 -5.149 7.525 1.00 89.81 106 TRP A N 1
ATOM 799 C CA . TRP A 1 106 ? -3.934 -4.789 8.943 1.00 89.81 106 TRP A CA 1
ATOM 800 C C . TRP A 1 106 ? -4.906 -3.649 9.259 1.00 89.81 106 TRP A C 1
ATOM 802 O O . TRP A 1 106 ? -5.756 -3.792 10.134 1.00 89.81 106 TRP A O 1
ATOM 812 N N . VAL A 1 107 ? -4.841 -2.540 8.520 1.00 92.56 107 VAL A N 1
ATOM 813 C CA . VAL A 1 107 ? -5.685 -1.369 8.809 1.00 92.56 107 VAL A CA 1
ATOM 814 C C . VAL A 1 107 ? -7.170 -1.632 8.535 1.00 92.56 107 VAL A C 1
ATOM 816 O O . VAL A 1 107 ? -8.039 -1.032 9.160 1.00 92.56 107 VAL A O 1
ATOM 819 N N . SER A 1 108 ? -7.489 -2.582 7.654 1.00 89.56 108 SER A N 1
ATOM 820 C CA . SER A 1 108 ? -8.876 -2.971 7.385 1.00 89.56 108 SER A CA 1
ATOM 821 C C . SER A 1 108 ? -9.591 -3.607 8.583 1.00 89.56 108 SER A C 1
ATOM 823 O O . SER A 1 108 ? -10.820 -3.605 8.614 1.00 89.56 108 SER A O 1
ATOM 825 N N . LEU A 1 109 ? -8.851 -4.102 9.586 1.00 85.62 109 LEU A N 1
ATOM 826 C CA . LEU A 1 109 ? -9.427 -4.647 10.821 1.00 85.62 109 LEU A CA 1
ATOM 827 C C . LEU A 1 109 ? -10.262 -3.597 11.573 1.00 85.62 109 LEU A C 1
ATOM 829 O O . LEU A 1 109 ? -11.212 -3.942 12.271 1.00 85.62 109 LEU A O 1
ATOM 833 N N . PHE A 1 110 ? -9.945 -2.311 11.390 1.00 87.69 110 PHE A N 1
ATOM 834 C CA . PHE A 1 110 ? -10.656 -1.193 12.017 1.00 87.69 110 PHE A CA 1
ATOM 835 C C . PHE A 1 110 ? -11.969 -0.830 11.302 1.00 87.69 110 PHE A C 1
ATOM 837 O O . PHE A 1 110 ? -12.805 -0.129 11.868 1.00 87.69 110 PHE A O 1
ATOM 844 N N . TRP A 1 111 ? -12.181 -1.360 10.092 1.00 83.56 111 TRP A N 1
ATOM 845 C CA . TRP A 1 111 ? -13.393 -1.206 9.277 1.00 83.56 111 TRP A CA 1
ATOM 846 C C . TRP A 1 111 ? -14.424 -2.311 9.531 1.00 83.56 111 TRP A C 1
ATOM 848 O O . TRP A 1 111 ? -15.164 -2.682 8.618 1.00 83.56 111 TRP A O 1
ATOM 858 N N . SER A 1 112 ? -14.448 -2.865 10.751 1.00 69.19 112 SER A N 1
ATOM 859 C CA . SER A 1 112 ? -15.347 -3.959 11.128 1.00 69.19 112 SER A CA 1
ATOM 860 C C . SER A 1 112 ? -16.751 -3.715 10.565 1.00 69.19 112 SER A C 1
ATOM 862 O O . SER A 1 112 ? -17.290 -2.617 10.761 1.00 69.19 112 SER A O 1
ATOM 864 N N . PRO A 1 113 ? -17.329 -4.681 9.824 1.00 53.38 113 PRO A N 1
ATOM 865 C CA . PRO A 1 113 ? -18.658 -4.504 9.287 1.00 53.38 113 PRO A CA 1
ATOM 866 C C . PRO A 1 113 ? -19.581 -4.217 10.464 1.00 53.38 113 PRO A C 1
ATOM 868 O O . PRO A 1 113 ? -19.647 -4.983 11.426 1.00 53.38 113 PRO A O 1
ATOM 871 N N . TYR A 1 114 ? -20.300 -3.102 10.378 1.00 46.62 114 TYR A N 1
ATOM 872 C CA . TYR A 1 114 ? -21.588 -3.012 11.032 1.00 46.62 114 TYR A CA 1
ATOM 873 C C . TYR A 1 114 ? -22.370 -4.262 10.607 1.00 46.62 114 TYR A C 1
ATOM 875 O O . TYR A 1 114 ? -22.879 -4.338 9.491 1.00 46.62 114 TYR A O 1
ATOM 883 N N . ASP A 1 115 ? -22.423 -5.283 11.453 1.00 40.97 115 ASP A N 1
ATOM 884 C CA . ASP A 1 115 ? -23.273 -6.432 11.196 1.00 40.97 115 ASP A CA 1
ATOM 885 C C . ASP A 1 115 ? -24.700 -6.030 11.574 1.00 40.97 115 ASP A C 1
ATOM 887 O O . ASP A 1 115 ? -25.204 -6.354 12.647 1.00 40.97 115 ASP A O 1
ATOM 891 N N . HIS A 1 116 ? -25.352 -5.252 10.702 1.00 41.31 116 HIS A N 1
ATOM 892 C CA . HIS A 1 116 ? -26.746 -4.835 10.886 1.00 41.31 116 HIS A CA 1
ATOM 893 C C . HIS A 1 116 ? -27.698 -6.046 10.985 1.00 41.31 116 HIS A C 1
ATOM 895 O O . HIS A 1 116 ? -28.840 -5.898 11.414 1.00 41.31 116 HIS A O 1
ATOM 901 N N . LEU A 1 117 ? -27.249 -7.234 10.554 1.00 38.75 117 LEU A N 1
ATOM 902 C CA . LEU A 1 117 ? -28.053 -8.449 10.430 1.00 38.75 117 LEU A CA 1
ATOM 903 C C . LEU A 1 117 ? -27.883 -9.410 11.615 1.00 38.75 117 LEU A C 1
ATOM 905 O O . LEU A 1 117 ? -28.728 -10.282 11.808 1.00 38.75 117 LEU A O 1
ATOM 909 N N . ARG A 1 118 ? -26.857 -9.222 12.454 1.00 38.56 118 ARG A N 1
ATOM 910 C CA . ARG A 1 118 ? -26.729 -9.872 13.769 1.00 38.56 118 ARG A CA 1
ATOM 911 C C . ARG A 1 118 ? -27.159 -8.962 14.916 1.00 38.56 118 ARG A C 1
ATOM 913 O O . ARG A 1 118 ? -26.612 -9.038 16.015 1.00 38.56 118 ARG A O 1
ATOM 920 N N . ALA A 1 119 ? -28.219 -8.184 14.707 1.00 40.94 119 ALA A N 1
ATOM 921 C CA . ALA A 1 119 ? -29.102 -7.796 15.802 1.00 40.94 119 ALA A CA 1
ATOM 922 C C . ALA A 1 119 ? -29.772 -9.068 16.357 1.00 40.94 119 ALA A C 1
ATOM 924 O O . ALA A 1 119 ? -30.937 -9.362 16.100 1.00 40.94 119 ALA A O 1
ATOM 925 N N . SER A 1 120 ? -28.987 -9.876 17.075 1.00 41.34 120 SER A N 1
ATOM 926 C CA . SER A 1 120 ? -29.488 -10.897 17.976 1.00 41.34 120 SER A CA 1
ATOM 927 C C . SER A 1 120 ? -30.516 -10.221 18.871 1.00 41.34 120 SER A C 1
ATOM 929 O O . SER A 1 120 ? -30.259 -9.167 19.450 1.00 41.34 120 SER A O 1
ATOM 931 N N . SER A 1 121 ? -31.688 -10.828 18.969 1.00 42.88 121 SER A N 1
ATOM 932 C CA . SER A 1 121 ? -32.851 -10.429 19.761 1.00 42.88 121 SER A CA 1
ATOM 933 C C . SER A 1 121 ? -32.601 -10.350 21.282 1.00 42.88 121 SER A C 1
ATOM 935 O O . SER A 1 121 ? -33.542 -10.415 22.068 1.00 42.88 121 SER A O 1
ATOM 937 N N . ALA A 1 122 ? -31.347 -10.228 21.717 1.00 46.31 122 ALA A N 1
ATOM 938 C CA . ALA A 1 122 ? -30.904 -10.192 23.099 1.00 46.31 122 ALA A CA 1
ATOM 939 C C . ALA A 1 122 ? -29.721 -9.218 23.255 1.00 46.31 122 ALA A C 1
ATOM 941 O O . ALA A 1 122 ? -28.564 -9.626 23.274 1.00 46.31 122 ALA A O 1
ATOM 942 N N . GLY A 1 123 ? -30.021 -7.927 23.407 1.00 41.78 123 GLY A N 1
ATOM 943 C CA . GLY A 1 123 ? -29.051 -6.936 23.879 1.00 41.78 123 GLY A CA 1
ATOM 944 C C . GLY A 1 123 ? -28.240 -6.242 22.782 1.00 41.78 123 GLY A C 1
ATOM 945 O O . GLY A 1 123 ? -27.825 -6.830 21.791 1.00 41.78 123 GLY A O 1
ATOM 946 N N . LEU A 1 124 ? -28.055 -4.942 22.984 1.00 41.31 124 LEU A N 1
ATOM 947 C CA . LEU A 1 124 ? -27.401 -3.972 22.112 1.00 41.31 124 LEU A CA 1
ATOM 948 C C . LEU A 1 124 ? -25.994 -4.444 21.676 1.00 41.31 124 LEU A C 1
ATOM 950 O O . LEU A 1 124 ? -25.034 -4.315 22.432 1.00 41.31 124 LEU A O 1
ATOM 954 N N . HIS A 1 125 ? -25.844 -4.977 20.460 1.00 46.38 125 HIS A N 1
ATOM 955 C CA . HIS A 1 125 ? -24.519 -5.192 19.874 1.00 46.38 125 HIS A CA 1
ATOM 956 C C . HIS A 1 125 ? -23.931 -3.834 19.478 1.00 46.38 125 HIS A C 1
ATOM 958 O O . HIS A 1 125 ? -24.291 -3.258 18.453 1.00 46.38 125 HIS A O 1
ATOM 964 N N . VAL A 1 126 ? -23.047 -3.304 20.322 1.00 50.75 126 VAL A N 1
ATOM 965 C CA . VAL A 1 126 ? -22.294 -2.081 20.030 1.00 50.75 126 VAL A CA 1
ATOM 966 C C . VAL A 1 126 ? -21.253 -2.400 18.942 1.00 50.75 126 VAL A C 1
ATOM 968 O O . VAL A 1 126 ? -20.550 -3.411 19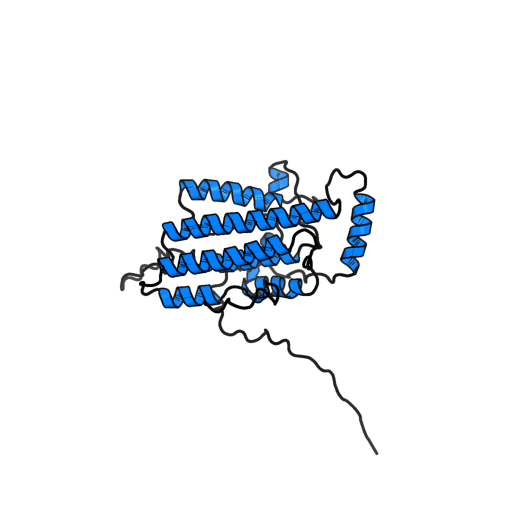.061 1.00 50.75 126 VAL A O 1
ATOM 971 N N . PRO A 1 127 ? -21.159 -1.603 17.859 1.00 56.16 127 PRO A N 1
ATOM 972 C CA . PRO A 1 127 ? -20.192 -1.839 16.795 1.00 56.16 127 PRO A CA 1
ATOM 973 C C . PRO A 1 127 ? -18.766 -1.844 17.350 1.00 56.16 127 PRO A C 1
ATOM 975 O O . PRO A 1 127 ? -18.334 -0.877 17.966 1.00 56.16 127 PRO A O 1
ATOM 978 N N . VAL A 1 128 ? -17.994 -2.890 17.052 1.00 63.78 128 VAL A N 1
ATOM 979 C CA . VAL A 1 128 ? -16.557 -2.979 17.390 1.00 63.78 128 VAL A CA 1
ATOM 980 C C . VAL A 1 128 ? -15.707 -2.133 16.417 1.00 63.78 128 VAL A C 1
ATOM 982 O O . VAL A 1 128 ? -14.526 -2.389 16.228 1.00 63.78 128 VAL A O 1
ATOM 985 N N . GLY A 1 129 ? -16.305 -1.158 15.731 1.00 71.94 129 GLY A N 1
ATOM 986 C CA . GLY A 1 129 ? -15.627 -0.251 14.802 1.00 71.94 129 GLY A CA 1
ATOM 987 C C . GLY A 1 129 ? -15.177 1.036 15.490 1.00 71.94 129 GLY A C 1
ATOM 988 O O . GLY A 1 129 ? -15.607 1.337 16.601 1.00 71.94 129 GLY A O 1
ATOM 989 N N . VAL A 1 130 ? -14.317 1.800 14.821 1.00 83.94 130 VAL A N 1
ATOM 990 C CA . VAL A 1 130 ? -13.976 3.166 15.248 1.00 83.94 130 VAL A CA 1
ATOM 991 C C . VAL A 1 130 ? -15.040 4.167 14.777 1.00 83.94 130 VAL A C 1
ATOM 993 O O . VAL A 1 130 ? -15.842 3.862 13.888 1.00 83.94 130 VAL A O 1
ATOM 996 N N . SER A 1 131 ? -15.071 5.367 15.361 1.00 87.12 131 SER A N 1
ATOM 997 C CA . SER A 1 131 ? -16.013 6.419 14.957 1.00 87.12 131 SER A CA 1
ATOM 998 C C . SER A 1 131 ? -15.834 6.850 13.495 1.00 87.12 131 SER A C 1
ATOM 1000 O O . SER A 1 131 ? -14.780 6.663 12.889 1.00 87.12 131 SER A O 1
ATOM 1002 N N . VAL A 1 132 ? -16.845 7.510 12.917 1.00 85.44 132 VAL A N 1
ATOM 1003 C CA . VAL A 1 132 ? -16.764 8.058 11.546 1.00 85.44 132 VAL A CA 1
ATOM 1004 C C . VAL A 1 132 ? -15.602 9.049 11.395 1.00 85.44 132 VAL A C 1
ATOM 1006 O O . VAL A 1 132 ? -14.929 9.050 10.366 1.00 85.44 132 VAL A O 1
ATOM 1009 N N . ALA A 1 133 ? -15.322 9.854 12.425 1.00 88.81 133 ALA A N 1
ATOM 1010 C CA . ALA A 1 133 ? -14.190 10.780 12.423 1.00 88.81 133 ALA A CA 1
ATOM 1011 C C . ALA A 1 133 ? -12.847 10.030 12.414 1.00 88.81 133 ALA A C 1
ATOM 1013 O O . ALA A 1 133 ? -11.941 10.382 11.659 1.00 88.81 133 ALA A O 1
ATOM 1014 N N . ALA A 1 134 ? -12.733 8.950 13.191 1.00 91.12 134 ALA A N 1
ATOM 1015 C CA . ALA A 1 134 ? -11.565 8.081 13.149 1.00 91.12 134 ALA A CA 1
ATOM 1016 C C . ALA A 1 134 ? -11.424 7.384 11.785 1.00 91.12 134 ALA A C 1
ATOM 1018 O O . ALA A 1 134 ? -10.331 7.392 11.224 1.00 91.12 134 ALA A O 1
ATOM 1019 N N . LEU A 1 135 ? -12.510 6.869 11.193 1.00 90.56 135 LEU A N 1
ATOM 1020 C CA . LEU A 1 135 ? -12.490 6.294 9.839 1.00 90.56 135 LEU A CA 1
ATOM 1021 C C . LEU A 1 135 ? -12.015 7.305 8.791 1.00 90.56 135 LEU A C 1
ATOM 1023 O O . LEU A 1 135 ? -11.289 6.927 7.875 1.00 90.56 135 LEU A O 1
ATOM 1027 N N . HIS A 1 136 ? -12.372 8.584 8.934 1.00 91.19 136 HIS A N 1
ATOM 1028 C CA . HIS A 1 136 ? -11.867 9.641 8.062 1.00 91.19 136 HIS A CA 1
ATOM 1029 C C . HIS A 1 136 ? -10.344 9.800 8.173 1.00 91.19 136 HIS A C 1
ATOM 1031 O O . HIS A 1 136 ? -9.644 9.742 7.163 1.00 91.19 136 HIS A O 1
ATOM 1037 N N . ASN A 1 137 ? -9.814 9.903 9.394 1.00 93.56 137 ASN A N 1
ATOM 1038 C CA . ASN A 1 137 ? -8.370 10.034 9.632 1.00 93.56 137 ASN A CA 1
ATOM 1039 C C . ASN A 1 137 ? -7.584 8.797 9.171 1.00 93.56 137 ASN A C 1
ATOM 1041 O O . ASN A 1 137 ? -6.508 8.911 8.572 1.00 93.56 137 ASN A O 1
ATOM 1045 N N . LEU A 1 138 ? -8.124 7.602 9.422 1.00 94.31 138 LEU A N 1
ATOM 1046 C CA . LEU A 1 138 ? -7.565 6.359 8.899 1.00 94.31 138 LEU A CA 1
ATOM 1047 C C . LEU A 1 138 ? -7.607 6.357 7.362 1.00 94.31 138 LEU A C 1
ATOM 1049 O O . LEU A 1 138 ? -6.644 5.935 6.722 1.00 94.31 138 LEU A O 1
ATOM 1053 N N . GLY A 1 139 ? -8.688 6.884 6.782 1.00 93.19 139 GLY A N 1
ATOM 1054 C CA . GLY A 1 139 ? -8.882 7.089 5.353 1.00 93.19 139 GLY A CA 1
ATOM 1055 C C . GLY A 1 139 ? -7.728 7.865 4.710 1.00 93.19 139 GLY A C 1
ATOM 1056 O O . GLY A 1 139 ? -6.991 7.362 3.858 1.00 93.19 139 GLY A O 1
ATOM 1057 N N . GLU A 1 140 ? -7.495 9.080 5.198 1.00 93.75 140 GLU A N 1
ATOM 1058 C CA . GLU A 1 140 ? -6.405 9.945 4.731 1.00 93.75 140 GLU A CA 1
ATOM 1059 C C . GLU A 1 140 ? -5.023 9.306 4.919 1.00 93.75 140 GLU A C 1
ATOM 1061 O O . GLU A 1 140 ? -4.131 9.430 4.074 1.00 93.75 140 GLU A O 1
ATOM 1066 N N . THR A 1 141 ? -4.844 8.577 6.018 1.00 96.19 141 THR A N 1
ATOM 1067 C CA . THR A 1 141 ? -3.592 7.891 6.351 1.00 96.19 141 THR A CA 1
ATOM 1068 C C . THR A 1 141 ? -3.287 6.745 5.380 1.00 96.19 141 THR A C 1
ATOM 1070 O O . THR A 1 141 ? -2.151 6.617 4.921 1.00 96.19 141 THR A O 1
ATOM 1073 N N . VAL A 1 142 ? -4.296 5.974 4.965 1.00 96.38 142 VAL A N 1
ATOM 1074 C CA . VAL A 1 142 ? -4.162 4.978 3.888 1.00 96.38 142 VAL A CA 1
ATOM 1075 C C . VAL A 1 142 ? -3.849 5.639 2.544 1.00 96.38 142 VAL A C 1
ATOM 1077 O O . VAL A 1 142 ? -2.994 5.140 1.807 1.00 96.38 142 VAL A O 1
ATOM 1080 N N . GLY A 1 143 ? -4.480 6.775 2.231 1.00 95.31 143 GLY A N 1
ATOM 1081 C CA . GLY A 1 143 ? -4.183 7.542 1.019 1.00 95.31 143 GLY A CA 1
ATOM 1082 C C . GLY A 1 143 ? -2.711 7.958 0.944 1.00 95.31 143 GLY A C 1
ATOM 1083 O O . GLY A 1 143 ? -2.042 7.692 -0.058 1.00 95.31 143 GLY A O 1
ATOM 1084 N N . ARG A 1 144 ? -2.174 8.528 2.033 1.00 96.44 144 ARG A N 1
ATOM 1085 C CA . ARG A 1 144 ? -0.753 8.911 2.143 1.00 96.44 144 ARG A CA 1
ATOM 1086 C C . ARG A 1 144 ? 0.191 7.718 1.978 1.00 96.44 144 ARG A C 1
ATOM 1088 O O . ARG A 1 144 ? 1.163 7.825 1.231 1.00 96.44 144 ARG A O 1
ATOM 1095 N N . LEU A 1 145 ? -0.117 6.574 2.596 1.00 97.12 145 LEU A N 1
ATOM 1096 C CA . LEU A 1 145 ? 0.664 5.341 2.430 1.00 97.12 145 LEU A CA 1
ATOM 1097 C C . LEU A 1 145 ? 0.714 4.898 0.959 1.00 97.12 145 LEU A C 1
ATOM 1099 O O . LEU A 1 145 ? 1.785 4.600 0.433 1.00 97.12 145 LEU A O 1
ATOM 1103 N N . CYS A 1 146 ? -0.430 4.880 0.272 1.00 96.94 146 CYS A N 1
ATOM 1104 C CA . CYS A 1 146 ? -0.484 4.441 -1.121 1.00 96.94 146 CYS A CA 1
ATOM 1105 C C . CYS A 1 146 ? 0.233 5.421 -2.069 1.00 96.94 146 CYS A C 1
ATOM 1107 O O . CYS A 1 146 ? 0.841 4.985 -3.048 1.00 96.94 146 CYS A O 1
ATOM 1109 N N . ILE A 1 147 ? 0.216 6.727 -1.774 1.00 96.00 147 ILE A N 1
ATOM 1110 C CA . ILE A 1 147 ? 1.005 7.734 -2.504 1.00 96.00 147 ILE A CA 1
ATOM 1111 C C . ILE A 1 147 ? 2.506 7.476 -2.327 1.00 96.00 147 ILE A C 1
ATOM 1113 O O . ILE A 1 147 ? 3.228 7.443 -3.322 1.00 96.00 147 ILE A O 1
ATOM 1117 N N . ALA A 1 148 ? 2.965 7.230 -1.096 1.00 96.44 148 ALA A N 1
ATOM 1118 C CA . ALA A 1 148 ? 4.368 6.914 -0.823 1.00 96.44 148 ALA A CA 1
ATOM 1119 C C . ALA A 1 148 ? 4.819 5.637 -1.553 1.00 96.44 148 ALA A C 1
ATOM 1121 O O . ALA A 1 148 ? 5.899 5.606 -2.145 1.00 96.44 148 ALA A O 1
ATOM 1122 N N . PHE A 1 149 ? 3.965 4.608 -1.590 1.00 96.06 149 PHE A N 1
ATOM 1123 C CA . PHE A 1 149 ? 4.210 3.413 -2.399 1.00 96.06 149 PHE A CA 1
ATOM 1124 C C . PHE A 1 149 ? 4.345 3.755 -3.888 1.00 96.06 149 PHE A C 1
ATOM 1126 O O . PHE A 1 149 ? 5.272 3.293 -4.548 1.00 96.06 149 PHE A O 1
ATOM 1133 N N . CYS A 1 150 ? 3.444 4.580 -4.432 1.00 96.19 150 CYS A N 1
ATOM 1134 C CA . CYS A 1 150 ? 3.516 4.965 -5.838 1.00 96.19 150 CYS A CA 1
ATOM 1135 C C . CYS A 1 150 ? 4.838 5.664 -6.167 1.00 96.19 150 CYS A C 1
ATOM 1137 O O . CYS A 1 150 ? 5.491 5.294 -7.139 1.00 96.19 150 CYS A O 1
ATOM 1139 N N . GLN A 1 151 ? 5.255 6.611 -5.324 1.00 95.12 151 GLN A N 1
ATOM 1140 C CA . GLN A 1 151 ? 6.514 7.339 -5.480 1.00 95.12 151 GLN A CA 1
ATOM 1141 C C . GLN A 1 151 ? 7.728 6.404 -5.448 1.00 95.12 151 GLN A C 1
ATOM 1143 O O . GLN A 1 151 ? 8.630 6.557 -6.268 1.00 95.12 151 GLN A O 1
ATOM 1148 N N . LEU A 1 152 ? 7.734 5.404 -4.559 1.00 94.56 152 LEU A N 1
ATOM 1149 C CA . LEU A 1 152 ? 8.784 4.384 -4.512 1.00 94.56 152 LEU A CA 1
ATOM 1150 C C . LEU A 1 152 ? 8.919 3.652 -5.854 1.00 94.56 152 LEU A C 1
ATOM 1152 O O . LEU A 1 152 ? 10.014 3.551 -6.407 1.00 94.56 152 LEU A O 1
ATOM 1156 N N . ILE A 1 153 ? 7.801 3.154 -6.392 1.00 94.31 153 ILE A N 1
ATOM 1157 C CA . ILE A 1 153 ? 7.805 2.402 -7.652 1.00 94.31 153 ILE A CA 1
ATOM 1158 C C . ILE A 1 153 ? 8.218 3.294 -8.828 1.00 94.31 153 ILE A C 1
ATOM 1160 O O . ILE A 1 153 ? 8.971 2.854 -9.695 1.00 94.31 153 ILE A O 1
ATOM 1164 N N . GLU A 1 154 ? 7.761 4.545 -8.864 1.00 94.38 154 GLU A N 1
ATOM 1165 C CA . GLU A 1 154 ? 8.145 5.500 -9.909 1.00 94.38 154 GLU A CA 1
ATOM 1166 C C . GLU A 1 154 ? 9.634 5.818 -9.881 1.00 94.38 154 GLU A C 1
ATOM 1168 O O . GLU A 1 154 ? 10.280 5.769 -10.929 1.00 94.38 154 GLU A O 1
ATOM 1173 N N . ASN A 1 155 ? 10.189 6.071 -8.696 1.00 92.19 155 ASN A N 1
ATOM 1174 C CA . ASN A 1 155 ? 11.619 6.301 -8.528 1.00 92.19 155 ASN A CA 1
ATOM 1175 C C . ASN A 1 155 ? 12.419 5.093 -9.021 1.00 92.19 155 ASN A C 1
ATOM 1177 O O . ASN A 1 155 ? 13.326 5.261 -9.828 1.00 92.19 155 ASN A O 1
ATOM 1181 N N . HIS A 1 156 ? 12.019 3.875 -8.645 1.00 91.25 156 HIS A N 1
ATOM 1182 C CA . HIS A 1 156 ? 12.666 2.648 -9.114 1.00 91.25 156 HIS A CA 1
ATOM 1183 C C . HIS A 1 156 ? 12.615 2.495 -10.648 1.00 91.25 156 HIS A C 1
ATOM 1185 O O . HIS A 1 156 ? 13.615 2.159 -11.289 1.00 91.25 156 HIS A O 1
ATOM 1191 N N . ILE A 1 157 ? 11.467 2.789 -11.272 1.00 91.50 157 ILE A N 1
ATOM 1192 C CA . ILE A 1 157 ? 11.319 2.774 -12.738 1.00 91.50 157 ILE A CA 1
ATOM 1193 C C . ILE A 1 157 ? 12.268 3.780 -13.400 1.00 91.50 157 ILE A C 1
ATOM 1195 O O . ILE A 1 157 ? 12.863 3.465 -14.435 1.00 91.50 157 ILE A O 1
ATOM 1199 N N . VAL A 1 158 ? 12.399 4.980 -12.829 1.00 90.62 158 VAL A N 1
ATOM 1200 C CA . VAL A 1 158 ? 13.266 6.047 -13.346 1.00 90.62 158 VAL A CA 1
ATOM 1201 C C . VAL A 1 158 ? 14.741 5.679 -13.186 1.00 90.62 158 VAL A C 1
ATOM 1203 O O . VAL A 1 158 ? 15.470 5.723 -14.175 1.00 90.62 158 VAL A O 1
ATOM 1206 N N . SER A 1 159 ? 15.173 5.252 -11.997 1.00 88.19 159 SER A N 1
ATOM 1207 C CA . SER A 1 159 ? 16.569 4.895 -11.703 1.00 88.19 159 SER A CA 1
ATOM 1208 C C . SER A 1 159 ? 17.114 3.792 -12.607 1.00 88.19 159 SER A C 1
ATOM 1210 O O . SER A 1 159 ? 18.295 3.786 -12.949 1.00 88.19 159 SER A O 1
ATOM 1212 N N . HIS A 1 160 ? 16.250 2.868 -13.032 1.00 87.25 160 HIS A N 1
ATOM 1213 C CA . HIS A 1 160 ? 16.617 1.772 -13.927 1.00 87.25 160 HIS A CA 1
ATOM 1214 C C . HIS A 1 160 ? 16.204 1.997 -15.386 1.00 87.25 160 HIS A C 1
ATOM 1216 O O . HIS A 1 160 ? 16.317 1.075 -16.197 1.00 87.25 160 HIS A O 1
ATOM 1222 N N . SER A 1 161 ? 15.738 3.198 -15.749 1.00 87.94 161 SER A N 1
ATOM 1223 C CA . SER A 1 161 ? 15.320 3.542 -17.115 1.00 87.94 161 SER A CA 1
ATOM 1224 C C . SER A 1 161 ? 14.331 2.527 -17.715 1.00 87.94 161 SER A C 1
ATOM 1226 O O . SER A 1 161 ? 14.429 2.146 -18.885 1.00 87.94 161 SER A O 1
ATOM 1228 N N . LEU A 1 162 ? 13.373 2.065 -16.903 1.00 86.44 162 LEU A N 1
ATOM 1229 C CA . LEU A 1 162 ? 12.378 1.040 -17.265 1.00 86.44 162 LEU A CA 1
ATOM 1230 C C . LEU A 1 162 ? 11.142 1.617 -17.972 1.00 86.44 162 LEU A C 1
ATOM 1232 O O . LEU A 1 162 ? 10.203 0.892 -18.304 1.00 86.44 162 LEU A O 1
ATOM 1236 N N . GLN A 1 163 ? 11.139 2.925 -18.218 1.00 87.31 163 GLN A N 1
ATOM 1237 C CA . GLN A 1 163 ? 10.061 3.646 -18.884 1.00 87.31 163 GLN A CA 1
ATOM 1238 C C . GLN A 1 163 ? 9.810 3.101 -20.300 1.00 87.31 163 GLN A C 1
ATOM 1240 O O . GLN A 1 163 ? 10.744 2.790 -21.044 1.00 87.31 163 GLN A O 1
ATOM 1245 N N . HIS A 1 164 ? 8.539 3.042 -20.709 1.00 75.75 164 HIS A N 1
ATOM 1246 C CA . HIS A 1 164 ? 8.153 2.494 -22.015 1.00 75.75 164 HIS A CA 1
ATOM 1247 C C . HIS A 1 164 ? 8.789 3.227 -23.205 1.00 75.75 164 HIS A C 1
ATOM 1249 O O . HIS A 1 164 ? 9.137 2.573 -24.186 1.00 75.75 164 HIS A O 1
ATOM 1255 N N . ASN A 1 165 ? 8.996 4.541 -23.082 1.00 78.25 165 ASN A N 1
ATOM 1256 C CA . ASN A 1 165 ? 9.484 5.412 -24.156 1.00 78.25 165 ASN A CA 1
ATOM 1257 C C . ASN A 1 165 ? 10.998 5.686 -24.089 1.00 78.25 165 ASN A C 1
ATOM 1259 O O . ASN A 1 165 ? 11.482 6.617 -24.726 1.00 78.25 165 ASN A O 1
ATOM 1263 N N . CYS A 1 166 ? 11.759 4.916 -23.306 1.00 75.75 166 CYS A N 1
ATOM 1264 C CA . CYS A 1 166 ? 13.202 5.110 -23.203 1.00 75.75 166 CYS A CA 1
ATOM 1265 C C . CYS A 1 166 ? 13.924 4.537 -24.447 1.00 75.75 166 CYS A C 1
ATOM 1267 O O . CYS A 1 166 ? 13.802 3.336 -24.705 1.00 75.75 166 CYS A O 1
ATOM 1269 N N . PRO A 1 167 ? 14.720 5.325 -25.202 1.00 77.69 167 PRO A N 1
ATOM 1270 C CA . PRO A 1 167 ? 15.451 4.828 -26.378 1.00 77.69 167 PRO A CA 1
ATOM 1271 C C . PRO A 1 167 ? 16.404 3.669 -26.056 1.00 77.69 167 PRO A C 1
ATOM 1273 O O . PRO A 1 167 ? 16.613 2.773 -26.869 1.00 77.69 167 PRO A O 1
ATOM 1276 N N . SER A 1 168 ? 16.950 3.654 -24.839 1.00 81.69 168 SER A N 1
ATOM 1277 C CA . SER A 1 168 ? 17.855 2.621 -24.333 1.00 81.69 168 SER A CA 1
ATOM 1278 C C . SER A 1 168 ? 17.139 1.506 -23.559 1.00 81.69 168 SER A C 1
ATOM 1280 O O . SER A 1 168 ? 17.801 0.690 -22.917 1.00 81.69 168 SER A O 1
ATOM 1282 N N . ARG A 1 169 ? 15.801 1.403 -23.628 1.00 81.25 169 ARG A N 1
ATOM 1283 C CA . ARG A 1 169 ? 15.010 0.442 -22.835 1.00 81.25 169 ARG A CA 1
ATOM 1284 C C . ARG A 1 169 ? 15.510 -0.997 -22.951 1.00 81.25 169 ARG A C 1
ATOM 1286 O O . ARG A 1 169 ? 15.575 -1.691 -21.946 1.00 81.25 169 ARG A O 1
ATOM 1293 N N . ILE A 1 170 ? 15.884 -1.457 -24.147 1.00 78.81 170 ILE A N 1
ATOM 1294 C CA . ILE A 1 170 ? 16.359 -2.838 -24.348 1.00 78.81 170 ILE A CA 1
ATOM 1295 C C . ILE A 1 170 ? 17.660 -3.089 -23.572 1.00 78.81 170 ILE A C 1
ATOM 1297 O O . ILE A 1 170 ? 17.783 -4.105 -22.885 1.00 78.81 170 ILE A O 1
ATOM 1301 N N . SER A 1 171 ? 18.621 -2.162 -23.648 1.00 82.94 171 SER A N 1
ATOM 1302 C CA . SER A 1 171 ? 19.860 -2.247 -22.868 1.00 82.94 171 SER A CA 1
ATOM 1303 C C . SER A 1 171 ? 19.596 -2.122 -21.369 1.00 82.94 171 SER A C 1
ATOM 1305 O O . SER A 1 171 ? 20.136 -2.915 -20.604 1.00 82.94 171 SER A O 1
ATOM 1307 N N . SER A 1 172 ? 18.715 -1.209 -20.952 1.00 84.25 172 SER A N 1
ATOM 1308 C CA . SER A 1 172 ? 18.347 -1.012 -19.545 1.00 84.25 172 SER A CA 1
ATOM 1309 C C . SER A 1 172 ? 17.667 -2.248 -18.958 1.00 84.25 172 SER A C 1
ATOM 1311 O O . SER A 1 172 ? 18.041 -2.689 -17.880 1.00 84.25 172 SER A O 1
ATOM 1313 N N . LEU A 1 173 ? 16.752 -2.889 -19.696 1.00 83.94 173 LEU A N 1
ATOM 1314 C CA . LEU A 1 173 ? 16.121 -4.151 -19.299 1.00 83.94 173 LEU A CA 1
ATOM 1315 C C . LEU A 1 173 ? 17.136 -5.287 -19.169 1.00 83.94 173 LEU A C 1
ATOM 1317 O O . LEU A 1 173 ? 17.010 -6.118 -18.273 1.00 83.94 173 LEU A O 1
ATOM 1321 N N . ARG A 1 174 ? 18.147 -5.343 -20.044 1.00 83.56 174 ARG A N 1
ATOM 1322 C CA . ARG A 1 174 ? 19.218 -6.342 -19.937 1.00 83.56 174 ARG A CA 1
ATOM 1323 C C . ARG A 1 174 ? 20.055 -6.113 -18.679 1.00 83.56 174 ARG A C 1
ATOM 1325 O O . ARG A 1 174 ? 20.267 -7.062 -17.933 1.00 83.56 174 ARG A O 1
ATOM 1332 N N . SER A 1 175 ? 20.474 -4.875 -18.424 1.00 84.00 175 SER A N 1
ATOM 1333 C CA . SER A 1 175 ? 21.201 -4.511 -17.203 1.00 84.00 175 SER A CA 1
ATOM 1334 C C . SER A 1 175 ? 20.369 -4.789 -15.951 1.00 84.00 175 SER A C 1
ATOM 1336 O O . SER A 1 175 ? 20.869 -5.367 -14.991 1.00 84.00 175 SER A O 1
ATOM 1338 N N . TYR A 1 176 ? 19.078 -4.455 -15.988 1.00 85.31 176 TYR A N 1
ATOM 1339 C CA . TYR A 1 176 ? 18.142 -4.708 -14.901 1.00 85.31 176 TYR A CA 1
ATOM 1340 C C . TYR A 1 176 ? 17.969 -6.206 -14.636 1.00 85.31 176 TYR A C 1
ATOM 1342 O O . TYR A 1 176 ? 18.048 -6.632 -13.492 1.00 85.31 176 TYR A O 1
ATOM 1350 N N . ARG A 1 177 ? 17.853 -7.040 -15.678 1.00 83.19 177 ARG A N 1
ATOM 1351 C CA . ARG A 1 177 ? 17.841 -8.503 -15.518 1.00 83.19 177 ARG A CA 1
ATOM 1352 C C . ARG A 1 177 ? 19.094 -9.018 -14.820 1.00 83.19 177 ARG A C 1
ATOM 1354 O O . ARG A 1 177 ? 18.972 -9.888 -13.973 1.00 83.19 177 ARG A O 1
ATOM 1361 N N . THR A 1 178 ? 20.276 -8.479 -15.113 1.00 81.88 178 THR A N 1
ATOM 1362 C CA . THR A 1 178 ? 21.503 -8.858 -14.392 1.00 81.88 178 THR A CA 1
ATOM 1363 C C . THR A 1 178 ? 21.422 -8.510 -12.904 1.00 81.88 178 THR A C 1
ATOM 1365 O O . THR A 1 178 ? 21.850 -9.304 -12.072 1.00 81.88 178 THR A O 1
ATOM 1368 N N . VAL A 1 179 ? 20.828 -7.363 -12.552 1.00 77.38 179 VAL A N 1
ATOM 1369 C CA . VAL A 1 179 ? 20.557 -6.995 -11.149 1.00 77.38 179 VAL A CA 1
ATOM 1370 C C . VAL A 1 179 ? 19.581 -7.985 -10.504 1.00 77.38 179 VAL A C 1
ATOM 1372 O O . VAL A 1 179 ? 19.798 -8.406 -9.368 1.00 77.38 179 VAL A O 1
ATOM 1375 N N . LEU A 1 180 ? 18.546 -8.405 -11.238 1.00 77.81 180 LEU A N 1
ATOM 1376 C CA . LEU A 1 180 ? 17.556 -9.376 -10.767 1.00 77.81 180 LEU A CA 1
ATOM 1377 C C . LEU A 1 180 ? 18.102 -10.800 -10.635 1.00 77.81 180 LEU A C 1
ATOM 1379 O O . LEU A 1 180 ? 17.664 -11.508 -9.745 1.00 77.81 180 LEU A O 1
ATOM 1383 N N . MET A 1 181 ? 19.062 -11.231 -11.458 1.00 73.06 181 MET A N 1
ATOM 1384 C CA . MET A 1 181 ? 19.646 -12.583 -11.371 1.00 73.06 181 MET A CA 1
ATOM 1385 C C . MET A 1 181 ? 20.381 -12.837 -10.046 1.00 73.06 181 MET A C 1
ATOM 1387 O O . MET A 1 181 ? 20.572 -13.985 -9.657 1.00 73.06 181 MET A O 1
ATOM 1391 N N . ASN A 1 182 ? 20.764 -11.774 -9.334 1.00 66.81 182 ASN A N 1
ATOM 1392 C CA . ASN A 1 182 ? 21.326 -11.857 -7.984 1.00 66.81 182 ASN A CA 1
ATOM 1393 C C . ASN A 1 182 ? 20.246 -11.898 -6.885 1.00 66.81 182 ASN A C 1
ATOM 1395 O O . ASN A 1 182 ? 20.569 -11.942 -5.698 1.00 66.81 182 ASN A O 1
ATOM 1399 N N . ARG A 1 183 ? 18.968 -11.857 -7.270 1.00 69.50 183 ARG A N 1
ATOM 1400 C CA . ARG A 1 183 ? 17.795 -11.942 -6.401 1.00 69.50 183 ARG A CA 1
ATOM 1401 C C . ARG A 1 183 ? 17.114 -13.289 -6.680 1.00 69.50 183 ARG A C 1
ATOM 1403 O O . ARG A 1 183 ? 17.041 -13.734 -7.820 1.00 69.50 183 ARG A O 1
ATOM 1410 N N . GLU A 1 184 ? 16.643 -13.983 -5.644 1.00 62.22 184 GLU A N 1
ATOM 1411 C CA . GLU A 1 184 ? 15.809 -15.181 -5.863 1.00 62.22 184 GLU A CA 1
ATOM 1412 C C . GLU A 1 184 ? 14.433 -14.773 -6.420 1.00 62.22 184 GLU A C 1
ATOM 1414 O O . GLU A 1 184 ? 14.233 -13.604 -6.714 1.00 62.22 184 GLU A O 1
ATOM 1419 N N . LEU A 1 185 ? 13.463 -15.676 -6.596 1.00 60.31 185 LEU A N 1
ATOM 1420 C CA . LEU A 1 185 ? 12.093 -15.340 -7.034 1.00 60.31 185 LEU A CA 1
ATOM 1421 C C . LEU A 1 185 ? 11.114 -15.425 -5.854 1.00 60.31 185 LEU A C 1
ATOM 1423 O O . LEU A 1 185 ? 11.263 -16.297 -4.998 1.00 60.31 185 LEU A O 1
ATOM 1427 N N . VAL A 1 186 ? 10.118 -14.529 -5.788 1.00 62.78 186 VAL A N 1
ATOM 1428 C CA . VAL A 1 186 ? 9.042 -14.657 -4.792 1.00 62.78 186 VAL A CA 1
ATOM 1429 C C . VAL A 1 186 ? 8.221 -15.883 -5.189 1.00 62.78 186 VAL A C 1
ATOM 1431 O O . VAL A 1 186 ? 7.836 -15.984 -6.359 1.00 62.78 186 VAL A O 1
ATOM 1434 N N . PRO A 1 187 ? 7.939 -16.820 -4.267 1.00 64.94 187 PRO A N 1
ATOM 1435 C CA . PRO A 1 187 ? 7.076 -17.947 -4.572 1.00 64.94 187 PRO A CA 1
ATOM 1436 C C . PRO A 1 187 ? 5.739 -17.445 -5.111 1.00 64.94 187 PRO A C 1
ATOM 1438 O O . PRO A 1 187 ? 5.081 -16.618 -4.481 1.00 64.94 187 PRO A O 1
ATOM 1441 N N . ASN A 1 188 ? 5.339 -17.934 -6.282 1.00 64.19 188 ASN A N 1
ATOM 1442 C CA . ASN A 1 188 ? 4.035 -17.604 -6.830 1.00 64.19 188 ASN A CA 1
ATOM 1443 C C . ASN A 1 188 ? 2.970 -18.308 -5.972 1.00 64.19 188 ASN A C 1
ATOM 1445 O O . ASN A 1 188 ? 2.986 -19.543 -5.921 1.00 64.19 188 ASN A O 1
ATOM 1449 N N . PRO A 1 189 ? 2.073 -17.581 -5.283 1.00 61.09 189 PRO A N 1
ATOM 1450 C CA . PRO A 1 189 ? 1.035 -18.225 -4.492 1.00 61.09 189 PRO A CA 1
ATOM 1451 C C . PRO A 1 189 ? 0.141 -19.064 -5.413 1.00 61.09 189 PRO A C 1
ATOM 1453 O O . PRO A 1 189 ? -0.439 -18.554 -6.371 1.00 61.09 189 PRO A O 1
ATOM 1456 N N . MET A 1 190 ? 0.058 -20.369 -5.143 1.00 54.53 190 MET A N 1
ATOM 1457 C CA . MET A 1 190 ? -0.810 -21.292 -5.873 1.00 54.53 190 MET A CA 1
ATOM 1458 C C . MET A 1 190 ? -2.147 -21.410 -5.132 1.00 54.53 190 MET A C 1
ATOM 1460 O O . MET A 1 190 ? -2.187 -21.922 -4.019 1.00 54.53 190 MET A O 1
ATOM 1464 N N . GLY A 1 191 ? -3.240 -20.931 -5.733 1.00 60.16 191 GLY A N 1
ATOM 1465 C CA . GLY A 1 191 ? -4.587 -21.006 -5.154 1.00 60.16 191 GLY A CA 1
ATOM 1466 C C . GLY A 1 191 ? -5.561 -19.991 -5.761 1.00 60.16 191 GLY A C 1
ATOM 1467 O O . GLY A 1 191 ? -5.169 -19.156 -6.571 1.00 60.16 191 GLY A O 1
ATOM 1468 N N . SER A 1 192 ? -6.841 -20.057 -5.381 1.00 57.16 192 SER A N 1
ATOM 1469 C CA . SER A 1 192 ? -7.860 -19.062 -5.769 1.00 57.16 192 SER A CA 1
ATOM 1470 C C . SER A 1 192 ? -7.916 -17.867 -4.809 1.00 57.16 192 SER A C 1
ATOM 1472 O O . SER A 1 192 ? -8.218 -16.746 -5.222 1.00 57.16 192 SER A O 1
ATOM 1474 N N . THR A 1 193 ? -7.585 -18.085 -3.535 1.00 57.66 193 THR A N 1
ATOM 1475 C CA . THR A 1 193 ? -7.578 -17.072 -2.471 1.00 57.66 193 THR A CA 1
ATOM 1476 C C . THR A 1 193 ? -6.381 -17.272 -1.555 1.00 57.66 193 THR A C 1
ATOM 1478 O O . THR A 1 193 ? -6.076 -18.408 -1.201 1.00 57.66 193 THR A O 1
ATOM 1481 N N . VAL A 1 194 ? -5.759 -16.174 -1.130 1.00 61.97 194 VAL A N 1
ATOM 1482 C CA . VAL A 1 194 ? -4.659 -16.167 -0.163 1.00 61.97 194 VAL A CA 1
ATOM 1483 C C . VAL A 1 194 ? -5.138 -15.477 1.119 1.00 61.97 194 VAL A C 1
ATOM 1485 O O . VAL A 1 194 ? -5.586 -14.325 1.059 1.00 61.97 194 VAL A O 1
ATOM 1488 N N . PRO A 1 195 ? -5.112 -16.164 2.274 1.00 64.06 195 PRO A N 1
ATOM 1489 C CA . PRO A 1 195 ? -5.460 -15.553 3.552 1.00 64.06 195 PRO A CA 1
ATOM 1490 C C . PRO A 1 195 ? -4.424 -14.491 3.968 1.00 64.06 195 PRO A C 1
ATOM 1492 O O . PRO A 1 195 ? -3.249 -14.571 3.613 1.00 64.06 195 PRO A O 1
ATOM 1495 N N . GLY A 1 196 ? -4.843 -13.470 4.724 1.00 62.12 196 GLY A N 1
ATOM 1496 C CA . GLY A 1 196 ? -3.984 -12.323 5.066 1.00 62.12 196 GLY A CA 1
ATOM 1497 C C . GLY A 1 196 ? -2.691 -12.674 5.821 1.00 62.12 196 GLY A C 1
ATOM 1498 O O . GLY A 1 196 ? -1.673 -12.007 5.643 1.00 62.12 196 GLY A O 1
ATOM 1499 N N . ASN A 1 197 ? -2.678 -13.763 6.596 1.00 67.00 197 ASN A N 1
ATOM 1500 C CA . ASN A 1 197 ? -1.459 -14.286 7.229 1.00 67.00 197 ASN A CA 1
ATOM 1501 C C . ASN A 1 197 ? -0.423 -14.779 6.200 1.00 67.00 197 ASN A C 1
ATOM 1503 O O . ASN A 1 197 ? 0.782 -14.658 6.415 1.00 67.00 197 ASN A O 1
ATOM 1507 N N . GLU A 1 198 ? -0.872 -15.300 5.062 1.00 70.38 198 GLU A N 1
ATOM 1508 C CA . GLU A 1 198 ? -0.001 -15.715 3.971 1.00 70.38 198 GLU A CA 1
ATOM 1509 C C . GLU A 1 198 ? 0.516 -14.515 3.164 1.00 70.38 198 GLU A C 1
ATOM 1511 O O . GLU A 1 198 ? 1.656 -14.549 2.706 1.00 70.38 198 GLU A O 1
ATOM 1516 N N . ILE A 1 199 ? -0.235 -13.411 3.075 1.00 68.69 199 ILE A N 1
ATOM 1517 C CA . ILE A 1 199 ? 0.268 -12.150 2.495 1.00 68.69 199 ILE A CA 1
ATOM 1518 C C . ILE A 1 199 ? 1.402 -11.578 3.335 1.00 68.69 199 ILE A C 1
ATOM 1520 O O . ILE A 1 199 ? 2.430 -11.182 2.791 1.00 68.69 199 ILE A O 1
ATOM 1524 N N . GLU A 1 200 ? 1.255 -11.574 4.657 1.00 68.19 200 GLU A N 1
ATOM 1525 C CA . GLU A 1 200 ? 2.347 -11.186 5.548 1.00 68.19 200 GLU A CA 1
ATOM 1526 C C . GLU A 1 200 ? 3.545 -12.111 5.404 1.00 68.19 200 GLU A C 1
ATOM 1528 O O . GLU A 1 200 ? 4.673 -11.634 5.319 1.00 68.19 200 GLU A O 1
ATOM 1533 N N . ARG A 1 201 ? 3.319 -13.424 5.290 1.00 72.38 201 ARG A N 1
ATOM 1534 C CA . ARG A 1 201 ? 4.395 -14.369 4.988 1.00 72.38 201 ARG A CA 1
ATOM 1535 C C . ARG A 1 201 ? 5.105 -14.004 3.682 1.00 72.38 201 ARG A C 1
ATOM 1537 O O . ARG A 1 201 ? 6.330 -13.978 3.669 1.00 72.38 201 ARG A O 1
ATOM 1544 N N . LEU A 1 202 ? 4.378 -13.670 2.614 1.00 72.25 202 LEU A N 1
ATOM 1545 C CA . LEU A 1 202 ? 4.964 -13.222 1.343 1.00 72.25 202 LEU A CA 1
ATOM 1546 C C . LEU A 1 202 ? 5.737 -11.901 1.506 1.00 72.25 202 LEU A C 1
ATOM 1548 O O . LEU A 1 202 ? 6.866 -11.789 1.027 1.00 72.25 202 LEU A O 1
ATOM 1552 N N . ALA A 1 203 ? 5.195 -10.936 2.253 1.00 72.31 203 ALA A N 1
ATOM 1553 C CA . ALA A 1 203 ? 5.857 -9.667 2.561 1.00 72.31 203 ALA A CA 1
ATOM 1554 C C . ALA A 1 203 ? 7.155 -9.866 3.365 1.00 72.31 203 ALA A C 1
ATOM 1556 O O . ALA A 1 203 ? 8.158 -9.197 3.106 1.00 72.31 203 ALA A O 1
ATOM 1557 N N . VAL A 1 204 ? 7.177 -10.818 4.297 1.00 67.62 204 VAL A N 1
ATOM 1558 C CA . VAL A 1 204 ? 8.366 -11.179 5.081 1.00 67.62 204 VAL A CA 1
ATOM 1559 C C . VAL A 1 204 ? 9.369 -11.969 4.249 1.00 67.62 204 VAL A C 1
ATOM 1561 O O . VAL A 1 204 ? 10.551 -11.647 4.263 1.00 67.62 204 VAL A O 1
ATOM 1564 N N . MET A 1 205 ? 8.935 -12.965 3.476 1.00 65.50 205 MET A N 1
ATOM 1565 C CA . MET A 1 205 ? 9.831 -13.731 2.602 1.00 65.50 205 MET A CA 1
ATOM 1566 C C . MET A 1 205 ? 10.526 -12.812 1.593 1.00 65.50 205 MET A C 1
ATOM 1568 O O . MET A 1 205 ? 11.737 -12.924 1.382 1.00 65.50 205 MET A O 1
ATOM 1572 N N . SER A 1 206 ? 9.791 -11.827 1.071 1.00 60.59 206 SER A N 1
ATOM 1573 C CA . SER A 1 206 ? 10.340 -10.813 0.175 1.00 60.59 206 SER A CA 1
ATOM 1574 C C . SER A 1 206 ? 11.417 -9.932 0.831 1.00 60.59 206 SER A C 1
ATOM 1576 O O . SER A 1 206 ? 12.306 -9.448 0.131 1.00 60.59 206 SER A O 1
ATOM 1578 N N . PHE A 1 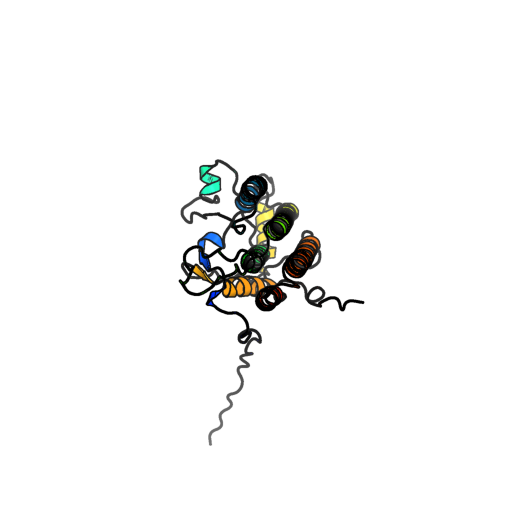207 ? 11.414 -9.781 2.169 1.00 54.22 207 PHE A N 1
ATOM 1579 C CA . PHE A 1 207 ? 12.380 -8.967 2.932 1.00 54.22 207 PHE A CA 1
ATOM 1580 C C . PHE A 1 207 ? 13.821 -9.427 2.762 1.00 54.22 207 PHE A C 1
ATOM 1582 O O . PHE A 1 207 ? 14.746 -8.622 2.785 1.00 54.22 207 PHE A O 1
ATOM 1589 N N . SER A 1 208 ? 14.019 -10.721 2.539 1.00 53.84 208 SER A N 1
ATOM 1590 C CA . SER A 1 208 ? 15.361 -11.271 2.410 1.00 53.84 208 SER A CA 1
ATOM 1591 C C . SER A 1 208 ? 15.992 -10.996 1.036 1.00 53.84 208 SER A C 1
ATOM 1593 O O . SER A 1 208 ? 17.218 -10.862 0.953 1.00 53.84 208 SER A O 1
ATOM 1595 N N . ARG A 1 209 ? 15.193 -10.937 -0.045 1.00 58.91 209 ARG A N 1
ATOM 1596 C CA . ARG A 1 209 ? 15.702 -11.159 -1.417 1.00 58.91 209 ARG A CA 1
ATOM 1597 C C . ARG A 1 209 ? 15.037 -10.317 -2.532 1.00 58.91 209 ARG A C 1
ATOM 1599 O O . ARG A 1 209 ? 15.578 -10.306 -3.631 1.00 58.91 209 ARG A O 1
ATOM 1606 N N . HIS A 1 210 ? 13.960 -9.557 -2.265 1.00 59.19 210 HIS A N 1
ATOM 1607 C CA . HIS A 1 210 ? 13.142 -8.831 -3.278 1.00 59.19 210 HIS A CA 1
ATOM 1608 C C . HIS A 1 210 ? 12.768 -7.391 -2.917 1.00 59.19 210 HIS A C 1
ATOM 1610 O O . HIS A 1 210 ? 11.893 -6.799 -3.552 1.00 59.19 210 HIS A O 1
ATOM 1616 N N . LYS A 1 211 ? 13.376 -6.849 -1.865 1.00 65.25 211 LYS A N 1
ATOM 1617 C CA . LYS A 1 211 ? 13.190 -5.459 -1.447 1.00 65.25 211 LYS A CA 1
ATOM 1618 C C . LYS A 1 211 ? 14.355 -4.613 -1.921 1.00 65.25 211 LYS A C 1
ATOM 1620 O O . LYS A 1 211 ? 15.489 -5.091 -1.986 1.00 65.25 211 LYS A O 1
ATOM 1625 N N . LEU A 1 212 ? 14.052 -3.360 -2.226 1.00 66.12 212 LEU A N 1
ATOM 1626 C CA . LEU A 1 212 ? 15.056 -2.328 -2.441 1.00 66.12 212 LEU A CA 1
ATOM 1627 C C . LEU A 1 212 ? 15.795 -2.117 -1.111 1.00 66.12 212 LEU A C 1
ATOM 1629 O O . LEU A 1 212 ? 15.166 -2.130 -0.045 1.00 66.12 212 LEU A O 1
ATOM 1633 N N . ARG A 1 213 ? 17.128 -2.026 -1.152 1.00 67.12 213 ARG A N 1
ATOM 1634 C CA . ARG A 1 213 ? 17.967 -1.963 0.061 1.00 67.12 213 ARG A CA 1
ATOM 1635 C C . ARG A 1 213 ? 18.528 -0.565 0.305 1.00 67.12 213 ARG A C 1
ATOM 1637 O O . ARG A 1 213 ? 18.899 0.132 -0.630 1.00 67.12 213 ARG A O 1
ATOM 1644 N N . ASP A 1 214 ? 18.647 -0.212 1.585 1.00 62.16 214 ASP A N 1
ATOM 1645 C CA . ASP A 1 214 ? 19.413 0.923 2.116 1.00 62.16 214 ASP A CA 1
ATOM 1646 C C . ASP A 1 214 ? 19.117 2.285 1.452 1.00 62.16 214 ASP A C 1
ATOM 1648 O O . ASP A 1 214 ? 18.196 3.001 1.851 1.00 62.16 214 ASP A O 1
ATOM 1652 N N . THR A 1 215 ? 19.918 2.660 0.453 1.00 58.56 215 THR A N 1
ATOM 1653 C CA . THR A 1 215 ? 19.865 3.939 -0.270 1.00 58.56 215 THR A CA 1
ATOM 1654 C C . THR A 1 215 ? 19.272 3.817 -1.673 1.00 58.56 215 THR A C 1
ATOM 1656 O O . THR A 1 215 ? 19.105 4.838 -2.342 1.00 58.56 215 THR A O 1
ATOM 1659 N N . GLU A 1 216 ? 18.935 2.604 -2.121 1.00 64.50 216 GLU A N 1
ATOM 1660 C CA . GLU A 1 216 ? 18.298 2.371 -3.416 1.00 64.50 216 GLU A CA 1
ATOM 1661 C C . GLU A 1 216 ? 16.949 3.095 -3.473 1.00 64.50 216 GLU A C 1
ATOM 1663 O O . GLU A 1 216 ? 16.118 2.974 -2.570 1.00 64.50 216 GLU A O 1
ATOM 1668 N N . ASP A 1 217 ? 16.747 3.866 -4.544 1.00 70.56 217 ASP A N 1
ATOM 1669 C CA . ASP A 1 217 ? 15.446 4.380 -4.989 1.00 70.56 217 ASP A CA 1
ATOM 1670 C C . ASP A 1 217 ? 14.594 5.046 -3.914 1.00 70.56 217 ASP A C 1
ATOM 1672 O O . ASP A 1 217 ? 13.364 4.996 -3.955 1.00 70.56 217 ASP A O 1
ATOM 1676 N N . MET A 1 218 ? 15.254 5.710 -2.960 1.00 79.62 218 MET A N 1
ATOM 1677 C CA . MET A 1 218 ? 14.580 6.451 -1.899 1.00 79.62 218 MET A CA 1
ATOM 1678 C C . MET A 1 218 ? 13.761 5.535 -0.965 1.00 79.62 218 MET A C 1
ATOM 1680 O O . MET A 1 218 ? 12.799 5.988 -0.348 1.00 79.62 218 MET A O 1
ATOM 1684 N N . VAL A 1 219 ? 14.152 4.260 -0.795 1.00 85.50 219 VAL A N 1
ATOM 1685 C CA . VAL A 1 219 ? 13.403 3.278 0.023 1.00 85.50 219 VAL A CA 1
ATOM 1686 C C . VAL A 1 219 ? 13.237 3.701 1.489 1.00 85.50 219 VAL A C 1
ATOM 1688 O O . VAL A 1 219 ? 12.259 3.348 2.145 1.00 85.50 219 VAL A O 1
ATOM 1691 N N . HIS A 1 220 ? 14.150 4.518 2.014 1.00 85.56 220 HIS A N 1
ATOM 1692 C CA . HIS A 1 220 ? 14.033 5.086 3.356 1.00 85.56 220 HIS A CA 1
ATOM 1693 C C . HIS A 1 220 ? 12.793 5.984 3.515 1.00 85.56 220 HIS A C 1
ATOM 1695 O O . HIS A 1 220 ? 12.202 6.003 4.594 1.00 85.56 220 HIS A O 1
ATOM 1701 N N . PHE A 1 221 ? 12.337 6.665 2.454 1.00 89.44 221 PHE A N 1
ATOM 1702 C CA . PHE A 1 221 ? 11.075 7.414 2.481 1.00 89.44 221 PHE A CA 1
ATOM 1703 C C . PHE A 1 221 ? 9.867 6.484 2.590 1.00 89.44 221 PHE A C 1
ATOM 1705 O O . PHE A 1 221 ? 8.929 6.797 3.320 1.00 89.44 221 PHE A O 1
ATOM 1712 N N . TRP A 1 222 ? 9.903 5.323 1.924 1.00 93.56 222 TRP A N 1
ATOM 1713 C CA . TRP A 1 222 ? 8.857 4.311 2.063 1.00 93.56 222 TRP A CA 1
ATOM 1714 C C . TRP A 1 222 ? 8.756 3.816 3.505 1.00 93.56 222 TRP A C 1
ATOM 1716 O O . TRP A 1 222 ? 7.685 3.889 4.098 1.00 93.56 222 TRP A O 1
ATOM 1726 N N . TYR A 1 223 ? 9.863 3.395 4.118 1.00 92.06 223 TYR A N 1
ATOM 1727 C CA . TYR A 1 223 ? 9.819 2.920 5.505 1.00 92.06 223 TYR A CA 1
ATOM 1728 C C . TYR A 1 223 ? 9.517 4.032 6.518 1.00 92.06 223 TYR A C 1
ATOM 1730 O O . TYR A 1 223 ? 8.860 3.770 7.527 1.00 92.06 223 TYR A O 1
ATOM 1738 N N . GLY A 1 224 ? 9.910 5.277 6.227 1.00 92.06 224 GLY A N 1
ATOM 1739 C CA . GLY A 1 224 ? 9.443 6.453 6.960 1.00 92.06 224 GLY A CA 1
ATOM 1740 C C . GLY A 1 224 ? 7.918 6.589 6.908 1.00 92.06 224 GLY A C 1
ATOM 1741 O O . GLY A 1 224 ? 7.283 6.732 7.951 1.00 92.06 224 GLY A O 1
ATOM 1742 N N . ALA A 1 225 ? 7.319 6.447 5.722 1.00 95.44 225 ALA A N 1
ATOM 1743 C CA . ALA A 1 225 ? 5.868 6.474 5.544 1.00 95.44 225 ALA A CA 1
ATOM 1744 C C . ALA A 1 225 ? 5.162 5.287 6.222 1.00 95.44 225 ALA A C 1
ATOM 1746 O O . ALA A 1 225 ? 4.122 5.479 6.844 1.00 95.44 225 ALA A O 1
ATOM 1747 N N . VAL A 1 226 ? 5.727 4.073 6.175 1.00 95.25 226 VAL A N 1
ATOM 1748 C CA . VAL A 1 226 ? 5.181 2.901 6.889 1.00 95.25 226 VAL A CA 1
ATOM 1749 C C . VAL A 1 226 ? 5.187 3.130 8.403 1.00 95.25 226 VAL A C 1
ATOM 1751 O O . VAL A 1 226 ? 4.235 2.760 9.095 1.00 95.25 226 VAL A O 1
ATOM 1754 N N . ARG A 1 227 ? 6.237 3.764 8.934 1.00 93.56 227 ARG A N 1
ATOM 1755 C CA . ARG A 1 227 ? 6.318 4.102 10.356 1.00 93.56 227 ARG A CA 1
ATOM 1756 C C . ARG A 1 227 ? 5.328 5.197 10.749 1.00 93.56 227 ARG A C 1
ATOM 1758 O O . ARG A 1 227 ? 4.642 5.042 11.757 1.00 93.56 227 ARG A O 1
ATOM 1765 N N . ASP A 1 228 ? 5.232 6.268 9.967 1.00 95.31 228 ASP A N 1
ATOM 1766 C CA . ASP A 1 228 ? 4.243 7.333 10.182 1.00 95.31 228 ASP A CA 1
ATOM 1767 C C . ASP A 1 228 ? 2.809 6.785 10.140 1.00 95.31 228 ASP A C 1
ATOM 1769 O O . ASP A 1 228 ? 1.993 7.071 11.018 1.00 95.31 228 ASP A O 1
ATOM 1773 N N . PHE A 1 229 ? 2.537 5.895 9.183 1.00 96.94 229 PHE A N 1
ATOM 1774 C CA . PHE A 1 229 ? 1.284 5.159 9.063 1.00 96.94 229 PHE A CA 1
ATOM 1775 C C . PHE A 1 229 ? 0.972 4.343 10.325 1.00 96.94 229 PHE A C 1
ATOM 1777 O O . PHE A 1 229 ? -0.109 4.487 10.893 1.00 96.94 229 PHE A O 1
ATOM 1784 N N . GLN A 1 230 ? 1.924 3.538 10.815 1.00 95.62 230 GLN A N 1
ATOM 1785 C CA . GLN A 1 230 ? 1.763 2.766 12.052 1.00 95.62 230 GLN A CA 1
ATOM 1786 C C . GLN A 1 230 ? 1.389 3.667 13.237 1.00 95.62 230 GLN A C 1
ATOM 1788 O O . GLN A 1 230 ? 0.452 3.360 13.980 1.00 95.62 230 GLN A O 1
ATOM 1793 N N . LEU A 1 231 ? 2.142 4.754 13.430 1.00 95.06 231 LEU A N 1
ATOM 1794 C CA . LEU A 1 231 ? 1.968 5.665 14.559 1.00 95.06 231 LEU A CA 1
ATOM 1795 C C . LEU A 1 231 ? 0.626 6.392 14.482 1.00 95.06 231 LEU A C 1
ATOM 1797 O O . LEU A 1 231 ? -0.102 6.407 15.470 1.00 95.06 231 LEU A O 1
ATOM 1801 N N . THR A 1 232 ? 0.274 6.918 13.309 1.00 96.81 232 THR A N 1
ATOM 1802 C CA . THR A 1 232 ? -0.972 7.661 13.091 1.00 96.81 232 THR A CA 1
ATOM 1803 C C . THR A 1 232 ? -2.198 6.770 13.270 1.00 96.81 232 THR A C 1
ATOM 1805 O O . THR A 1 232 ? -3.144 7.163 13.950 1.00 96.81 232 THR A O 1
ATOM 1808 N N . VAL A 1 233 ? -2.188 5.552 12.713 1.00 95.38 233 VAL A N 1
ATOM 1809 C CA . VAL A 1 233 ? -3.288 4.592 12.899 1.00 95.38 233 VAL A CA 1
ATOM 1810 C C . VAL A 1 233 ? -3.419 4.219 14.373 1.00 95.38 233 VAL A C 1
ATOM 1812 O O . VAL A 1 233 ? -4.521 4.241 14.915 1.00 95.38 233 VAL A O 1
ATOM 1815 N N . THR A 1 234 ? -2.297 3.928 15.039 1.00 94.75 234 THR A N 1
ATOM 1816 C CA . THR A 1 234 ? -2.293 3.590 16.467 1.00 94.75 234 THR A CA 1
ATOM 1817 C C . THR A 1 234 ? -2.876 4.728 17.295 1.00 94.75 234 THR A C 1
ATOM 1819 O O . THR A 1 234 ? -3.791 4.491 18.072 1.00 94.75 234 THR A O 1
ATOM 1822 N N . ASP A 1 235 ? -2.392 5.955 17.115 1.00 95.38 235 ASP A N 1
ATOM 1823 C CA . ASP A 1 235 ? -2.864 7.122 17.861 1.00 95.38 235 ASP A CA 1
ATOM 1824 C C . ASP A 1 235 ? -4.348 7.412 17.592 1.00 95.38 235 ASP A C 1
ATOM 1826 O O . ASP A 1 235 ? -5.121 7.591 18.531 1.00 95.38 235 ASP A O 1
ATOM 1830 N N . THR A 1 236 ? -4.778 7.339 16.328 1.00 95.25 236 THR A N 1
ATOM 1831 C CA . THR A 1 236 ? -6.183 7.536 15.935 1.00 95.25 236 THR A CA 1
ATOM 1832 C C . THR A 1 236 ? -7.100 6.540 16.642 1.00 95.25 236 THR A C 1
ATOM 1834 O O . THR A 1 236 ? -8.073 6.939 17.278 1.00 95.25 236 THR A O 1
ATOM 1837 N N . VAL A 1 237 ? -6.776 5.244 16.581 1.00 92.25 237 VAL A N 1
ATOM 1838 C CA . VAL A 1 237 ? -7.584 4.188 17.209 1.00 92.25 237 VAL A CA 1
ATOM 1839 C C . VAL A 1 237 ? -7.541 4.307 18.731 1.00 92.25 237 VAL A C 1
ATOM 1841 O O . VAL A 1 237 ? -8.566 4.143 19.392 1.00 92.25 237 VAL A O 1
ATOM 1844 N N . GLN A 1 238 ? -6.373 4.613 19.305 1.00 92.19 238 GLN A N 1
ATOM 1845 C CA . GLN A 1 238 ? -6.227 4.800 20.746 1.00 92.19 238 GLN A CA 1
ATOM 1846 C C . GLN A 1 238 ? -7.092 5.944 21.250 1.00 92.19 238 GLN A C 1
ATOM 1848 O O . GLN A 1 238 ? -7.861 5.736 22.181 1.00 92.19 238 GLN A O 1
ATOM 1853 N N . ASN A 1 239 ? -7.013 7.116 20.629 1.00 92.12 239 ASN A N 1
ATOM 1854 C CA . ASN A 1 239 ? -7.764 8.290 21.060 1.00 92.12 239 ASN A CA 1
ATOM 1855 C C . ASN A 1 239 ? -9.278 8.104 20.905 1.00 92.12 239 ASN A C 1
ATOM 1857 O O . ASN A 1 239 ? -10.031 8.573 21.754 1.00 92.12 239 ASN A O 1
ATOM 1861 N N . ASP A 1 240 ? -9.714 7.367 19.883 1.00 90.75 240 ASP A N 1
ATOM 1862 C CA . ASP A 1 240 ? -11.129 7.072 19.651 1.00 90.75 240 ASP A CA 1
ATOM 1863 C C . ASP A 1 240 ? -11.707 6.068 20.667 1.00 90.75 240 ASP A C 1
ATOM 1865 O O . ASP A 1 240 ? -12.841 6.206 21.119 1.00 90.75 240 ASP A O 1
ATOM 1869 N N . THR A 1 241 ? -10.919 5.064 21.072 1.00 86.06 241 THR A N 1
ATOM 1870 C CA . THR A 1 241 ? -11.450 3.877 21.772 1.00 86.06 241 THR A CA 1
ATOM 1871 C C . THR A 1 241 ? -11.013 3.752 23.233 1.00 86.06 241 THR A C 1
ATOM 1873 O O . THR A 1 241 ? -11.528 2.881 23.939 1.00 86.06 241 THR A O 1
ATOM 1876 N N . ARG A 1 242 ? -10.119 4.625 23.730 1.00 75.88 242 ARG A N 1
ATOM 1877 C CA . ARG A 1 242 ? -9.479 4.531 25.064 1.00 75.88 242 ARG A CA 1
ATOM 1878 C C . ARG A 1 242 ? -10.441 4.363 26.238 1.00 75.88 242 ARG A C 1
ATOM 1880 O O . ARG A 1 242 ? -10.076 3.755 27.239 1.00 75.88 242 ARG A O 1
ATOM 1887 N N . TYR A 1 243 ? -11.634 4.938 26.127 1.00 76.38 243 TYR A N 1
ATOM 1888 C CA . TYR A 1 243 ? -12.650 4.957 27.183 1.00 76.38 243 TYR A CA 1
ATOM 1889 C C . TYR A 1 243 ? -13.890 4.132 26.823 1.00 76.38 243 TYR A C 1
ATOM 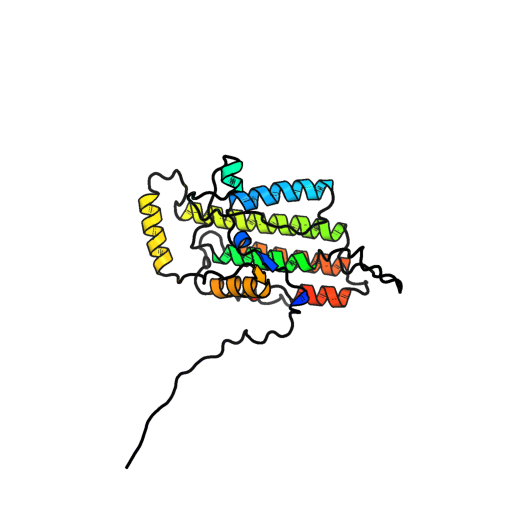1891 O O . TYR A 1 243 ? -14.941 4.288 27.438 1.00 76.38 243 TYR A O 1
ATOM 1899 N N . THR A 1 244 ? -13.771 3.266 25.817 1.00 80.06 244 THR A N 1
ATOM 1900 C CA . THR A 1 244 ? -14.857 2.409 25.335 1.00 80.06 244 THR A CA 1
ATOM 1901 C C . THR A 1 244 ? -14.657 0.970 25.801 1.00 80.06 244 THR A C 1
ATOM 1903 O O . THR A 1 244 ? -13.528 0.516 26.002 1.00 80.06 244 THR A O 1
ATOM 1906 N N . GLU A 1 245 ? -15.748 0.210 25.904 1.00 74.75 245 GLU A N 1
ATOM 1907 C CA . GLU A 1 245 ? -15.717 -1.228 26.219 1.00 74.75 245 GLU A CA 1
ATOM 1908 C C . GLU A 1 245 ? -14.940 -2.053 25.169 1.00 74.75 245 GLU A C 1
ATOM 1910 O O . GLU A 1 245 ? -14.520 -3.179 25.432 1.00 74.75 245 GLU A O 1
ATOM 1915 N N . HIS A 1 246 ? -14.686 -1.476 23.990 1.00 76.12 246 HIS A N 1
ATOM 1916 C CA . HIS A 1 246 ? -14.006 -2.120 22.865 1.00 76.12 246 HIS A CA 1
ATOM 1917 C C . HIS A 1 246 ? -12.482 -1.963 22.871 1.00 76.12 246 HIS A C 1
ATOM 1919 O O . HIS A 1 246 ? -11.812 -2.544 22.013 1.00 76.12 246 HIS A O 1
ATOM 1925 N N . TRP A 1 247 ? -11.912 -1.230 23.834 1.00 81.06 247 TRP A N 1
ATOM 1926 C CA . TRP A 1 247 ? -10.468 -0.990 23.918 1.00 81.06 247 TRP A CA 1
ATOM 1927 C C . TRP A 1 247 ? -9.630 -2.278 23.851 1.00 81.06 247 TRP A C 1
ATOM 1929 O O . TRP A 1 247 ? -8.610 -2.319 23.165 1.00 81.06 247 TRP A O 1
ATOM 1939 N N . SER A 1 248 ? -10.060 -3.352 24.519 1.00 81.25 248 SER A N 1
ATOM 1940 C CA . SER A 1 248 ? -9.328 -4.628 24.549 1.00 81.25 248 SER A CA 1
ATOM 1941 C C . SER A 1 248 ? -9.204 -5.272 23.162 1.00 81.25 248 SER A C 1
ATOM 1943 O O . SER A 1 248 ? -8.136 -5.774 22.804 1.00 81.25 248 SER A O 1
ATOM 1945 N N . VAL A 1 249 ? -10.264 -5.206 22.350 1.00 82.12 249 VAL A N 1
ATOM 1946 C CA . VAL A 1 249 ? -10.268 -5.724 20.975 1.00 82.12 249 VAL A CA 1
ATOM 1947 C C . VAL A 1 249 ? -9.399 -4.850 20.076 1.00 82.12 249 VAL A C 1
ATOM 1949 O O . VAL A 1 249 ? -8.561 -5.359 19.334 1.00 82.12 249 VAL A O 1
ATOM 1952 N N . GLN A 1 250 ? -9.530 -3.531 20.198 1.00 84.38 250 GLN A N 1
ATOM 1953 C CA . GLN A 1 250 ? -8.776 -2.575 19.388 1.00 84.38 250 GLN A CA 1
ATOM 1954 C C . GLN A 1 250 ? -7.278 -2.616 19.688 1.00 84.38 250 GLN A C 1
ATOM 1956 O O . GLN A 1 250 ? -6.450 -2.625 18.777 1.00 84.38 250 GLN A O 1
ATOM 1961 N N . SER A 1 251 ? -6.914 -2.763 20.961 1.00 85.56 251 SER A N 1
ATOM 1962 C CA . SER A 1 251 ? -5.536 -2.993 21.390 1.00 85.56 251 SER A CA 1
ATOM 1963 C C . SER A 1 251 ? -4.956 -4.279 20.784 1.00 85.56 251 SER A C 1
ATOM 1965 O O . SER A 1 251 ? -3.809 -4.278 20.331 1.00 85.56 251 SER A O 1
ATOM 1967 N N . ARG A 1 252 ? -5.759 -5.352 20.678 1.00 86.06 252 ARG A N 1
ATOM 1968 C CA . ARG A 1 252 ? -5.365 -6.594 19.989 1.00 86.06 252 ARG A CA 1
ATOM 1969 C C . ARG A 1 252 ? -5.176 -6.395 18.482 1.00 86.06 252 ARG A C 1
ATOM 1971 O O . ARG A 1 252 ? -4.339 -7.073 17.895 1.00 86.06 252 ARG A O 1
ATOM 1978 N N . TYR A 1 253 ? -5.927 -5.513 17.827 1.00 87.56 253 TYR A N 1
ATOM 1979 C CA . TYR A 1 253 ? -5.701 -5.197 16.410 1.00 87.56 253 TYR A CA 1
ATOM 1980 C C . TYR A 1 253 ? -4.454 -4.335 16.207 1.00 87.56 253 TYR A C 1
ATOM 1982 O O . TYR A 1 253 ? -3.656 -4.612 15.312 1.00 87.56 253 TYR A O 1
ATOM 1990 N N . ILE A 1 254 ? -4.212 -3.357 17.083 1.00 90.44 254 ILE A N 1
ATOM 1991 C CA . ILE A 1 254 ? -2.982 -2.553 17.076 1.00 90.44 254 ILE A CA 1
ATOM 1992 C C . ILE A 1 254 ? -1.743 -3.452 17.212 1.00 90.44 254 ILE A C 1
ATOM 1994 O O . ILE A 1 254 ? -0.782 -3.291 16.460 1.00 90.44 254 ILE A O 1
ATOM 1998 N N . SER A 1 255 ? -1.763 -4.434 18.120 1.00 87.75 255 SER A N 1
ATOM 1999 C CA . SER A 1 255 ? -0.624 -5.340 18.333 1.00 87.75 255 SER A CA 1
ATOM 2000 C C . SER A 1 255 ? -0.361 -6.311 17.175 1.00 87.75 255 SER A C 1
ATOM 2002 O O . SER A 1 255 ? 0.713 -6.905 17.116 1.00 87.75 255 SER A O 1
ATOM 2004 N N . GLN A 1 256 ? -1.297 -6.440 16.230 1.00 87.25 256 GLN A N 1
ATOM 2005 C CA . GLN A 1 256 ? -1.137 -7.236 15.009 1.00 87.25 256 GLN A CA 1
ATOM 2006 C C . GLN A 1 256 ? -0.450 -6.481 13.865 1.00 87.25 256 GLN A C 1
ATOM 2008 O O . GLN A 1 256 ? -0.421 -6.989 12.744 1.00 87.25 256 GLN A O 1
ATOM 2013 N N . PHE A 1 257 ? 0.086 -5.281 14.107 1.00 89.56 257 PHE A N 1
ATOM 2014 C CA . PHE A 1 257 ? 0.871 -4.583 13.094 1.00 89.56 257 PHE A CA 1
ATOM 2015 C C . PHE A 1 257 ? 2.039 -5.470 12.609 1.00 89.56 257 PHE A C 1
ATOM 2017 O O . PHE A 1 257 ? 2.778 -6.006 13.444 1.00 89.56 257 PHE A O 1
ATOM 2024 N N . PRO A 1 258 ? 2.253 -5.619 11.288 1.00 86.31 258 PRO A N 1
ATOM 2025 C CA . PRO A 1 258 ? 3.286 -6.493 10.731 1.00 86.31 258 PRO A CA 1
ATOM 2026 C C . PRO A 1 258 ? 4.697 -5.892 10.888 1.00 86.31 258 PRO A C 1
ATOM 2028 O O . PRO A 1 258 ? 5.319 -5.451 9.924 1.00 86.31 258 PRO A O 1
ATOM 2031 N N . LEU A 1 259 ? 5.231 -5.887 12.116 1.00 85.19 259 LEU A N 1
ATOM 2032 C CA . LEU A 1 259 ? 6.540 -5.304 12.460 1.00 85.19 259 LEU A CA 1
ATOM 2033 C C . LEU A 1 259 ? 7.693 -5.847 11.608 1.00 85.19 259 LEU A C 1
ATOM 2035 O O . LEU A 1 259 ? 8.647 -5.127 11.336 1.00 85.19 259 LEU A O 1
ATOM 2039 N N . SER A 1 260 ? 7.593 -7.092 11.153 1.00 82.88 260 SER A N 1
ATOM 2040 C CA . SER A 1 260 ? 8.578 -7.758 10.298 1.00 82.88 260 SER A CA 1
ATOM 2041 C C . SER A 1 260 ? 8.761 -7.116 8.914 1.00 82.88 260 SER A C 1
ATOM 2043 O O . SER A 1 260 ? 9.716 -7.448 8.216 1.00 82.88 260 SER A O 1
ATOM 2045 N N . ILE A 1 261 ? 7.866 -6.211 8.505 1.00 84.19 261 ILE A N 1
ATOM 2046 C CA . ILE A 1 261 ? 8.013 -5.398 7.290 1.00 84.19 261 ILE A CA 1
ATOM 2047 C C . ILE A 1 261 ? 9.044 -4.281 7.486 1.00 84.19 261 ILE A C 1
ATOM 2049 O O . ILE A 1 261 ? 9.719 -3.901 6.533 1.00 84.19 261 ILE A O 1
ATOM 2053 N N . LEU A 1 262 ? 9.185 -3.763 8.708 1.00 84.12 262 LEU A N 1
ATOM 2054 C CA . LEU A 1 262 ? 10.100 -2.665 8.997 1.00 84.12 262 LEU A CA 1
ATOM 2055 C C . LEU A 1 262 ? 11.563 -3.148 9.045 1.00 84.12 262 LEU A C 1
ATOM 2057 O O . LEU A 1 262 ? 11.830 -4.248 9.537 1.00 84.12 262 LEU A O 1
ATOM 2061 N N . PRO A 1 263 ? 12.525 -2.312 8.617 1.00 82.50 263 PRO A N 1
ATOM 2062 C CA . PRO A 1 263 ? 13.946 -2.496 8.892 1.00 82.50 263 PRO A CA 1
ATOM 2063 C C . PRO A 1 263 ? 14.235 -2.703 10.393 1.00 82.50 263 PRO A C 1
ATOM 2065 O O . PRO A 1 263 ? 13.508 -2.156 11.230 1.00 82.50 263 PRO A O 1
ATOM 2068 N N . PRO A 1 264 ? 15.277 -3.470 10.778 1.00 82.00 264 PRO A N 1
ATOM 2069 C CA . PRO A 1 264 ? 15.512 -3.852 12.177 1.00 82.00 264 PRO A CA 1
ATOM 2070 C C . PRO A 1 264 ? 15.686 -2.667 13.138 1.00 82.00 264 PRO A C 1
ATOM 2072 O O . PRO A 1 264 ? 15.319 -2.745 14.310 1.00 82.00 264 PRO A O 1
ATOM 2075 N N . ASP A 1 265 ? 16.232 -1.559 12.647 1.00 81.25 265 ASP A N 1
ATOM 2076 C CA . ASP A 1 265 ? 16.385 -0.293 13.362 1.00 81.25 265 ASP A CA 1
ATOM 2077 C C . ASP A 1 265 ? 15.037 0.389 13.657 1.00 81.25 265 ASP A C 1
ATOM 2079 O O . ASP A 1 265 ? 14.875 0.991 14.720 1.00 81.25 265 ASP A O 1
ATOM 2083 N N . LEU A 1 266 ? 14.039 0.215 12.785 1.00 81.88 266 LEU A N 1
ATOM 2084 C CA . LEU A 1 266 ? 12.688 0.773 12.932 1.00 81.88 266 LEU A CA 1
ATOM 2085 C C . LEU A 1 266 ? 11.708 -0.157 13.670 1.00 81.88 266 LEU A C 1
ATOM 2087 O O . LEU A 1 266 ? 10.649 0.289 14.123 1.00 81.88 266 LEU A O 1
ATOM 2091 N N . GLN A 1 267 ? 12.059 -1.434 13.848 1.00 83.50 267 GLN A N 1
ATOM 2092 C CA . GLN A 1 267 ? 11.248 -2.400 14.603 1.00 83.50 267 GLN A CA 1
ATOM 2093 C C . GLN A 1 267 ? 11.175 -2.086 16.101 1.00 83.50 267 GLN A C 1
ATOM 2095 O O . GLN A 1 267 ? 10.229 -2.494 16.778 1.00 83.50 267 GLN A O 1
ATOM 2100 N N . ARG A 1 268 ? 12.147 -1.345 16.643 1.00 77.62 268 ARG A N 1
ATOM 2101 C CA . ARG A 1 268 ? 12.130 -0.954 18.054 1.00 77.62 268 ARG A CA 1
ATOM 2102 C C . ARG A 1 268 ? 11.027 0.079 18.282 1.00 77.62 268 ARG A C 1
ATOM 2104 O O . ARG A 1 268 ? 10.969 1.121 17.625 1.00 77.62 268 ARG A O 1
ATOM 2111 N N . VAL A 1 269 ? 10.132 -0.211 19.222 1.00 60.03 269 VAL A N 1
ATOM 2112 C CA . VAL A 1 269 ? 9.174 0.778 19.728 1.00 60.03 269 VAL A CA 1
ATOM 2113 C C . VAL A 1 269 ? 9.990 1.860 20.443 1.00 60.03 269 VAL A C 1
ATOM 2115 O O . VAL A 1 269 ? 10.796 1.502 21.304 1.00 60.03 269 VAL A O 1
ATOM 2118 N N . PRO A 1 270 ? 9.851 3.156 20.105 1.00 51.50 270 PRO A N 1
ATOM 2119 C CA . PRO A 1 270 ? 10.509 4.208 20.853 1.00 51.50 270 PRO A CA 1
ATOM 2120 C C . PRO A 1 270 ? 9.995 4.120 22.281 1.00 51.50 270 PRO A C 1
ATOM 2122 O O . PRO A 1 270 ? 8.803 4.300 22.538 1.00 51.50 270 PRO A O 1
ATOM 2125 N N . SER A 1 271 ? 10.895 3.801 23.207 1.00 42.25 271 SER A N 1
ATOM 2126 C CA . SER A 1 271 ? 10.642 3.959 24.629 1.00 42.25 271 SER A CA 1
ATOM 2127 C C . SER A 1 271 ? 10.207 5.408 24.813 1.00 42.25 271 SER A C 1
ATOM 2129 O O . SER A 1 271 ? 10.999 6.309 24.531 1.00 42.25 271 SER A O 1
ATOM 2131 N N . ARG A 1 272 ? 8.943 5.642 25.188 1.00 43.91 272 ARG A N 1
ATOM 2132 C CA . ARG A 1 272 ? 8.471 6.993 25.512 1.00 43.91 272 ARG A CA 1
ATOM 2133 C C . ARG A 1 272 ? 9.437 7.562 26.557 1.00 43.91 272 ARG A C 1
ATOM 2135 O O . ARG A 1 272 ? 9.553 6.988 27.639 1.00 43.91 272 ARG A O 1
ATOM 2142 N N . ARG A 1 273 ? 10.186 8.598 26.176 1.00 34.78 273 ARG A N 1
ATOM 2143 C CA . ARG A 1 273 ? 10.877 9.478 27.120 1.00 34.78 273 ARG A CA 1
ATOM 2144 C C . ARG A 1 273 ? 9.876 10.484 27.655 1.00 34.78 273 ARG A C 1
ATOM 2146 O O . ARG A 1 273 ? 8.988 10.872 26.863 1.00 34.78 273 ARG A O 1
#

pLDDT: mean 75.24, std 18.84, range [30.64, 97.12]

Foldseek 3Di:
DDDDDDDDDPPPDDPPPPPVLDDLVQFDKDFLQQLFAFLVQLVVQLVVQVVCCVVPNNLAQRGRDWGQDPPDDPHTPVCVVVVHDGHGQDQLASLVSLVLLLLSRLLRSQSQDPPVVPPPVDDDPDDLHFDSVLSSLLSVLNSLLSVLSSLLSVLLCVVLVCDPPRPCNVVSVVVVVVVLVQFDGQPSDPDRIDTSVVSLVSSLVCVVGRHDDDPPSPVVSSLVSLLVSLVSNLVSLCVRPVPHPSVVVSVSSSVPRSLSNHDPVSSDDPPDD

Secondary structure (DSSP, 8-state):
--------------TTTT-TT--GGGSPEEEGGGG---HHHHHHHHHHHHHHHHHH-S-S-------B-SSS-SSBHHHHHTT----PPPGGGHHHHHHHHHHHHHHGGGG----TT---SSS----SSPPHHHHHHHHHHHHHHHHHHHHHHHHHHHHTT--TT-TTHHHHHHHHHHHHHTS--PPPP-SSEEEHHHHHHHHHHHHHHSS--TTGGGHHHHHHHHHHHHHHHHHHHHHHHTTSTTHHHHHHHHTT--GGGS-TTTSS-----

Organism: NCBI:txid29845

Sequence (273 aa):
MSNNRRGHNEGGTVPWADNPLRDPGTALSFPVSHLRFCLTCVKTCIVMWTQRGYENGFLSPFKVTCIQDSGSNNDCRDCAGSGVACVQIPEGAEGHRFELLALLSWVSLFWSPYDHLRASSAGLHVPVGVSVAALHNLGETVGRLCIAFCQLIENHIVSHSLQHNCPSRISSLRSYRTVLMNRELVPNPMGSTVPGNEIERLAVMSFSRHKLRDTEDMVHFWYGAVRDFQLTVTDTVQNDTRYTEHWSVQSRYISQFPLSILPPDLQRVPSRR